Protein AF-A0A3D6CY38-F1 (afdb_monomer)

Solvent-accessible surface area (backbone atoms only — not comparable to full-atom values): 20757 Å² total; per-residue (Å²): 132,88,84,86,88,85,84,91,79,86,90,83,86,78,90,75,84,75,80,75,76,77,70,76,76,79,80,83,87,84,75,78,89,76,69,77,66,78,73,69,69,51,75,72,43,97,68,73,56,70,85,38,57,93,72,29,66,53,58,84,67,87,73,45,44,66,55,31,48,56,60,47,60,73,66,47,50,66,62,51,49,75,54,39,73,55,44,83,56,24,73,56,71,44,32,44,37,51,43,50,19,71,73,68,68,44,61,71,36,48,53,25,49,54,50,20,54,54,41,33,40,53,33,52,51,51,40,28,73,75,53,66,32,42,71,74,37,49,62,58,45,55,44,52,59,51,55,52,48,57,36,38,78,70,70,75,43,59,98,75,40,62,72,60,52,49,40,55,51,51,49,61,75,33,57,40,66,90,77,58,82,87,74,86,61,70,38,38,36,39,54,19,29,18,47,21,46,39,32,23,50,49,20,67,73,40,63,86,46,93,56,15,71,57,30,35,50,50,9,51,50,19,51,46,50,20,66,75,70,44,60,55,85,51,83,34,56,38,62,37,49,38,35,45,48,45,53,73,77,42,28,41,74,74,69,74,43,62,56,68,66,68,35,74,59,40,47,51,49,54,50,49,65,57,66,53,39,44,100,67,18,47,35,71,63,41,64,65,55,83,48,79,43,58,51,36,44,58,47,31,21,50,24,19,36,48,17,54,68,61,66,42,19,46,39,33,32,50,24,34,30,27,52,21,31,29,43,46,57,37,77,81,45,95,49,60,49,59,47,30,36,28,46,21,37,77,32,40,45,82,87,51,61,63,33,79,74,57,85,75,32,92,87,55,53,83,129

Sequence (367 aa):
MRIAHSITACILGLLEVAITLTVAQEPERIGAPTQFFVDSERYRFANADMSNPAFYPVPNETITRDTYMQYLESMDLKALASDPDRGESSLVAFMPVLVKYVESGEKRWADACVEMLKQYHTALKKRVEEDTWIWDFEWPAVLFPLYRQYLMEGNIIEANTPWFKDLVLYYCRNLHVWAEEPIEWRGGCHRSMPEGTVKWLASTWYPDIPEAKHWARYGQLVFSDFWKVKDVPQNDTGYMMGPLLMPLFHGDRLLGDDRVYTDPEMQQVFTRIMMEVSSDGAMNPYGPNGGYNSTAHFRVSVLERIAAKTGDGRYRYVAHKLVNYLLYQARNDDYLSSLHASLAYLFADDSIAPVEPEPHSIYTLRH

Structure (mmCIF, N/CA/C/O backbone):
data_AF-A0A3D6CY38-F1
#
_entry.id   AF-A0A3D6CY38-F1
#
loop_
_atom_site.group_PDB
_atom_site.id
_atom_site.type_symbol
_atom_site.label_atom_id
_atom_site.label_alt_id
_atom_site.label_comp_id
_atom_site.label_asym_id
_atom_site.label_entity_id
_atom_site.label_seq_id
_atom_site.pdbx_PDB_ins_code
_atom_site.Cartn_x
_atom_site.Cartn_y
_atom_site.Cartn_z
_atom_site.occupancy
_atom_site.B_iso_or_equiv
_atom_site.auth_seq_id
_atom_site.auth_comp_id
_atom_site.auth_asym_id
_atom_site.auth_atom_id
_atom_site.pdbx_PDB_model_num
ATOM 1 N N . MET A 1 1 ? 81.138 27.425 9.582 1.00 30.03 1 MET A N 1
ATOM 2 C CA . MET A 1 1 ? 82.117 27.207 8.492 1.00 30.03 1 MET A CA 1
ATOM 3 C C . MET A 1 1 ? 81.954 25.749 8.064 1.00 30.03 1 MET A C 1
ATOM 5 O O . MET A 1 1 ? 82.193 24.895 8.897 1.00 30.03 1 MET A O 1
ATOM 9 N N . ARG A 1 2 ? 81.161 25.487 7.007 1.00 26.47 2 ARG A N 1
ATOM 10 C CA . ARG A 1 2 ? 81.623 25.018 5.674 1.00 26.47 2 ARG A CA 1
ATOM 11 C C . ARG A 1 2 ? 82.247 23.602 5.769 1.00 26.47 2 ARG A C 1
ATOM 13 O O . ARG A 1 2 ? 83.194 23.445 6.513 1.00 26.47 2 ARG A O 1
ATOM 20 N N . ILE A 1 3 ? 81.802 22.543 5.086 1.00 29.14 3 ILE A N 1
ATOM 21 C CA . ILE A 1 3 ? 81.263 22.407 3.721 1.00 29.14 3 ILE A CA 1
ATOM 22 C C . ILE A 1 3 ? 80.556 21.043 3.569 1.00 29.14 3 ILE A C 1
ATOM 24 O O . ILE A 1 3 ? 80.961 20.049 4.168 1.00 29.14 3 ILE A O 1
ATOM 28 N N . ALA A 1 4 ? 79.520 21.035 2.729 1.00 27.20 4 ALA A N 1
ATOM 29 C CA . ALA A 1 4 ? 78.779 19.881 2.235 1.00 27.20 4 ALA A CA 1
ATOM 30 C C . ALA A 1 4 ? 79.594 19.027 1.241 1.00 27.20 4 ALA A C 1
ATOM 32 O O . ALA A 1 4 ? 80.344 19.563 0.428 1.00 27.20 4 ALA A O 1
ATOM 33 N N . HIS A 1 5 ? 79.387 17.709 1.265 1.00 29.88 5 HIS A N 1
ATOM 34 C CA . HIS A 1 5 ? 79.859 16.787 0.231 1.00 29.88 5 HIS A CA 1
ATOM 35 C C . HIS A 1 5 ? 78.784 16.631 -0.854 1.00 29.88 5 HIS A C 1
ATOM 37 O O . HIS A 1 5 ? 77.640 16.298 -0.555 1.00 29.88 5 HIS A O 1
ATOM 43 N N . SER A 1 6 ? 79.169 16.860 -2.110 1.00 26.80 6 SER A N 1
ATOM 44 C CA . SER A 1 6 ? 78.434 16.453 -3.312 1.00 26.80 6 SER A CA 1
ATOM 45 C C . SER A 1 6 ? 79.227 15.342 -3.988 1.00 26.80 6 SER A C 1
ATOM 47 O O . SER A 1 6 ? 80.396 15.541 -4.314 1.00 26.80 6 SER A O 1
ATOM 49 N N . ILE A 1 7 ? 78.594 14.190 -4.202 1.00 32.56 7 ILE A N 1
ATOM 50 C CA . ILE A 1 7 ? 79.060 13.161 -5.133 1.00 32.56 7 ILE A CA 1
ATOM 51 C C . ILE A 1 7 ? 77.922 12.918 -6.119 1.00 32.56 7 ILE A C 1
ATOM 53 O O . ILE A 1 7 ? 76.866 12.398 -5.768 1.00 32.56 7 ILE A O 1
ATOM 57 N N . THR A 1 8 ? 78.168 13.343 -7.352 1.00 27.81 8 THR A N 1
ATOM 58 C CA . THR A 1 8 ? 77.378 13.060 -8.546 1.00 27.81 8 THR A CA 1
ATOM 59 C C . THR A 1 8 ? 77.817 11.703 -9.091 1.00 27.81 8 THR A C 1
ATOM 61 O O . THR A 1 8 ? 79.000 11.520 -9.372 1.00 27.81 8 THR A O 1
ATOM 64 N N . ALA A 1 9 ? 76.885 10.768 -9.279 1.00 30.30 9 ALA A N 1
ATOM 65 C CA . ALA A 1 9 ? 77.129 9.532 -10.018 1.00 30.30 9 ALA A CA 1
ATOM 66 C C . ALA A 1 9 ? 75.940 9.206 -10.937 1.00 30.30 9 ALA A C 1
ATOM 68 O O . ALA A 1 9 ? 74.843 8.908 -10.480 1.00 30.30 9 ALA A O 1
ATOM 69 N N . CYS A 1 10 ? 76.225 9.331 -12.235 1.00 25.84 10 CYS A N 1
ATOM 70 C CA . CYS A 1 10 ? 75.752 8.570 -13.393 1.00 25.84 10 CYS A CA 1
ATOM 71 C C . CYS A 1 10 ? 74.320 8.004 -13.424 1.00 25.84 10 CYS A C 1
ATOM 73 O O . CYS A 1 10 ? 74.001 6.996 -12.800 1.00 25.84 10 CYS A O 1
ATOM 75 N N . ILE A 1 11 ? 73.527 8.590 -14.326 1.00 29.69 11 ILE A N 1
ATOM 76 C CA . ILE A 1 11 ? 72.261 8.087 -14.870 1.00 29.69 11 ILE A CA 1
ATOM 77 C C . ILE A 1 11 ? 72.549 7.324 -16.173 1.00 29.69 11 ILE A C 1
ATOM 79 O O . ILE A 1 11 ? 73.102 7.913 -17.098 1.00 29.69 11 ILE A O 1
ATOM 83 N N . LEU A 1 12 ? 72.159 6.045 -16.231 1.00 28.20 12 LEU A N 1
ATOM 84 C CA . LEU A 1 12 ? 71.864 5.200 -17.410 1.00 28.20 12 LEU A CA 1
ATOM 85 C C . LEU A 1 12 ? 71.723 3.765 -16.875 1.00 28.20 12 LEU A C 1
ATOM 87 O O . LEU A 1 12 ? 72.650 3.261 -16.260 1.00 28.20 12 LEU A O 1
ATOM 91 N N . GLY A 1 13 ? 70.650 3.008 -17.031 1.00 29.45 13 GLY A N 1
ATOM 92 C CA . GLY A 1 13 ? 69.348 3.188 -17.641 1.00 29.45 13 GLY A CA 1
ATOM 93 C C . GLY A 1 13 ? 68.699 1.806 -17.583 1.00 29.45 13 GLY A C 1
ATOM 94 O O . GLY A 1 13 ? 69.336 0.830 -17.963 1.00 29.45 13 GLY A O 1
ATOM 95 N N . LEU A 1 14 ? 67.472 1.707 -17.085 1.00 28.88 14 LEU A N 1
ATOM 96 C CA . LEU A 1 14 ? 66.614 0.540 -17.264 1.00 28.88 14 LEU A CA 1
ATOM 97 C C . LEU A 1 14 ? 65.184 1.067 -17.352 1.00 28.88 14 LEU A C 1
ATOM 99 O O . LEU A 1 14 ? 64.698 1.723 -16.434 1.00 28.88 14 LEU A O 1
ATOM 103 N N . LEU A 1 15 ? 64.569 0.841 -18.513 1.00 30.34 15 LEU A N 1
ATOM 104 C CA . LEU A 1 15 ? 63.143 1.023 -18.737 1.00 30.34 15 LEU A CA 1
ATOM 105 C C . LEU A 1 15 ? 62.380 0.166 -17.721 1.00 30.34 15 LEU A C 1
ATOM 107 O O . LEU A 1 15 ? 62.352 -1.056 -17.852 1.00 30.34 15 LEU A O 1
ATOM 111 N N . GLU A 1 16 ? 61.703 0.801 -16.772 1.00 31.47 16 GLU A N 1
ATOM 112 C CA . GLU A 1 16 ? 60.478 0.236 -16.223 1.00 31.47 16 GLU A CA 1
ATOM 113 C C . GLU A 1 16 ? 59.325 0.713 -17.103 1.00 31.47 16 GLU A C 1
ATOM 115 O O . GLU A 1 16 ? 58.995 1.898 -17.169 1.00 31.47 16 GLU A O 1
ATOM 120 N N . VAL A 1 17 ? 58.726 -0.235 -17.822 1.00 33.81 17 VAL A N 1
ATOM 121 C CA . VAL A 1 17 ? 57.385 -0.075 -18.378 1.00 33.81 17 VAL A CA 1
ATOM 122 C C . VAL A 1 17 ? 56.443 -0.011 -17.179 1.00 33.81 17 VAL A C 1
ATOM 124 O O . VAL A 1 17 ? 55.990 -1.034 -16.672 1.00 33.81 17 VAL A O 1
ATOM 127 N N . ALA A 1 18 ? 56.191 1.199 -16.688 1.00 32.59 18 ALA A N 1
ATOM 128 C CA . ALA A 1 18 ? 55.105 1.441 -15.760 1.00 32.59 18 ALA A CA 1
ATOM 129 C C . ALA A 1 18 ? 53.797 1.215 -16.527 1.00 32.59 18 ALA A C 1
ATOM 131 O O . ALA A 1 18 ? 53.385 2.037 -17.345 1.00 32.59 18 ALA A O 1
ATOM 132 N N . ILE A 1 19 ? 53.160 0.071 -16.282 1.00 34.31 19 ILE A N 1
ATOM 133 C CA . ILE A 1 19 ? 51.744 -0.120 -16.576 1.00 34.31 19 ILE A CA 1
ATOM 134 C C . ILE A 1 19 ? 51.012 0.879 -15.681 1.00 34.31 19 ILE A C 1
ATOM 136 O O . ILE A 1 19 ? 50.796 0.635 -14.495 1.00 34.31 19 ILE A O 1
ATOM 140 N N . THR A 1 20 ? 50.676 2.040 -16.232 1.00 32.50 20 THR A N 1
ATOM 141 C CA . THR A 1 20 ? 49.715 2.957 -15.633 1.00 32.50 20 THR A CA 1
ATOM 142 C C . THR A 1 20 ? 48.355 2.273 -15.666 1.00 32.50 20 THR A C 1
ATOM 144 O O . THR A 1 20 ? 47.574 2.431 -16.603 1.00 32.50 20 THR A O 1
ATOM 147 N N . LEU A 1 21 ? 48.061 1.501 -14.617 1.00 34.56 21 LEU A N 1
ATOM 148 C CA . LEU A 1 21 ? 46.688 1.321 -14.169 1.00 34.56 21 LEU A CA 1
ATOM 149 C C . LEU A 1 21 ? 46.173 2.729 -13.885 1.00 34.56 21 LEU A C 1
ATOM 151 O O . LEU A 1 21 ? 46.507 3.344 -12.874 1.00 34.56 21 LEU A O 1
ATOM 155 N N . THR A 1 22 ? 45.441 3.278 -14.845 1.00 35.88 22 THR A N 1
ATOM 156 C CA . THR A 1 22 ? 44.682 4.507 -14.676 1.00 35.88 22 THR A CA 1
ATOM 157 C C . THR A 1 22 ? 43.578 4.176 -13.685 1.00 35.88 22 THR A C 1
ATOM 159 O O . THR A 1 22 ? 42.481 3.766 -14.049 1.00 35.88 22 THR A O 1
ATOM 162 N N . VAL A 1 23 ? 43.900 4.285 -12.398 1.00 42.28 23 VAL A N 1
ATOM 163 C CA . VAL A 1 23 ? 42.890 4.415 -11.358 1.00 42.28 23 VAL A CA 1
ATOM 164 C C . VAL A 1 23 ? 42.176 5.715 -11.694 1.00 42.28 23 VAL A C 1
ATOM 166 O O . VAL A 1 23 ? 42.795 6.780 -11.664 1.00 42.28 23 VAL A O 1
ATOM 169 N N . ALA A 1 24 ? 40.923 5.610 -12.137 1.00 41.62 24 ALA A N 1
ATOM 170 C CA . ALA A 1 24 ? 40.095 6.772 -12.413 1.00 41.62 24 ALA A CA 1
ATOM 171 C C . ALA A 1 24 ? 40.156 7.692 -11.190 1.00 41.62 24 ALA A C 1
ATOM 173 O O . ALA A 1 24 ? 39.888 7.266 -10.066 1.00 41.62 24 ALA A O 1
ATOM 174 N N . GLN A 1 25 ? 40.603 8.926 -11.409 1.00 39.75 25 GLN A N 1
ATOM 175 C CA . GLN A 1 25 ? 40.689 9.929 -10.361 1.00 39.75 25 GLN A CA 1
ATOM 176 C C . GLN A 1 25 ? 39.274 10.152 -9.822 1.00 39.75 25 GLN A C 1
ATOM 178 O O . GLN A 1 25 ? 38.363 10.419 -10.609 1.00 39.75 25 GLN A O 1
ATOM 183 N N . GLU A 1 26 ? 39.074 10.007 -8.509 1.00 44.06 26 GLU A N 1
ATOM 184 C CA . GLU A 1 26 ? 37.770 10.313 -7.926 1.00 44.06 26 GLU A CA 1
ATOM 185 C C . GLU A 1 26 ? 37.439 11.788 -8.202 1.00 44.06 26 GLU A C 1
ATOM 187 O O . GLU A 1 26 ? 38.255 12.662 -7.890 1.00 44.06 26 GLU A O 1
ATOM 192 N N . PRO A 1 27 ? 36.281 12.087 -8.814 1.00 42.53 27 PRO A N 1
ATOM 193 C CA . PRO A 1 27 ? 35.928 13.454 -9.156 1.00 42.53 27 PRO A CA 1
ATOM 194 C C . PRO A 1 27 ? 35.759 14.301 -7.888 1.00 42.53 27 PRO A C 1
ATOM 196 O O . PRO A 1 27 ? 35.053 13.928 -6.948 1.00 42.53 27 PRO A O 1
ATOM 199 N N . GLU A 1 28 ? 36.412 15.463 -7.879 1.00 35.66 28 GLU A N 1
ATOM 200 C CA . GLU A 1 28 ? 36.371 16.424 -6.779 1.00 35.66 28 GLU A CA 1
ATOM 201 C C . GLU A 1 28 ? 34.964 17.034 -6.641 1.00 35.66 28 GLU A C 1
ATOM 203 O O . GLU A 1 28 ? 34.356 17.490 -7.613 1.00 35.66 28 GLU A O 1
ATOM 208 N N . ARG A 1 29 ? 34.415 17.016 -5.418 1.00 45.38 29 ARG A N 1
ATOM 209 C CA . ARG A 1 29 ? 33.050 17.484 -5.131 1.00 45.38 29 ARG A CA 1
ATOM 210 C C . ARG A 1 29 ? 32.994 19.007 -5.015 1.00 45.38 29 ARG A C 1
ATOM 212 O O . ARG A 1 29 ? 33.644 19.580 -4.146 1.00 45.38 29 ARG A O 1
ATOM 219 N N . ILE A 1 30 ? 32.105 19.644 -5.779 1.00 35.81 30 ILE A N 1
ATOM 220 C CA . ILE A 1 30 ? 31.733 21.057 -5.610 1.00 35.81 30 ILE A CA 1
ATOM 221 C C . ILE A 1 30 ? 30.216 21.140 -5.340 1.00 35.81 30 ILE A C 1
ATOM 223 O O . ILE A 1 30 ? 29.421 21.015 -6.266 1.00 35.81 30 ILE A O 1
ATOM 227 N N . GLY A 1 31 ? 29.810 21.347 -4.076 1.00 38.25 31 GLY A N 1
ATOM 228 C CA . GLY A 1 31 ? 28.419 21.660 -3.675 1.00 38.25 31 GLY A CA 1
ATOM 229 C C . GLY A 1 31 ? 27.712 20.646 -2.750 1.00 38.25 31 GLY A C 1
ATOM 230 O O . GLY A 1 31 ? 28.202 19.541 -2.525 1.00 38.25 31 GLY A O 1
ATOM 231 N N . ALA A 1 32 ? 26.556 21.043 -2.189 1.00 35.03 32 ALA A N 1
ATOM 232 C CA . ALA A 1 32 ? 25.634 20.166 -1.438 1.00 35.03 32 ALA A CA 1
ATOM 233 C C . ALA A 1 32 ? 25.173 18.983 -2.326 1.00 35.03 32 ALA A C 1
ATOM 235 O O . ALA A 1 32 ? 25.205 19.133 -3.546 1.00 35.03 32 ALA A O 1
ATOM 236 N N . PRO A 1 33 ? 24.799 17.805 -1.778 1.00 46.19 33 PRO A N 1
ATOM 237 C CA . PRO A 1 33 ? 24.910 16.528 -2.485 1.00 46.19 33 PRO A CA 1
ATOM 238 C C . PRO A 1 33 ? 24.101 16.514 -3.788 1.00 46.19 33 PRO A C 1
ATOM 240 O O . PRO A 1 33 ? 22.890 16.341 -3.791 1.00 46.19 33 PRO A O 1
ATOM 243 N N . THR A 1 34 ? 24.791 16.642 -4.916 1.00 43.91 34 THR A N 1
ATOM 244 C CA . THR A 1 34 ? 24.269 16.454 -6.277 1.00 43.91 34 THR A CA 1
ATOM 245 C C . THR A 1 34 ? 24.313 14.978 -6.695 1.00 43.91 34 THR A C 1
ATOM 247 O O . THR A 1 34 ? 24.443 14.662 -7.871 1.00 43.91 34 THR A O 1
ATOM 250 N N . GLN A 1 35 ? 24.201 14.039 -5.748 1.00 51.22 35 GLN A N 1
ATOM 251 C CA . GLN A 1 35 ? 24.376 12.594 -5.984 1.00 51.22 35 GLN A CA 1
ATOM 252 C C . GLN A 1 35 ? 23.160 11.889 -6.603 1.00 51.22 35 GLN A C 1
ATOM 254 O O . GLN A 1 35 ? 23.028 10.676 -6.492 1.00 51.22 35 GLN A O 1
ATOM 259 N N . PHE A 1 36 ? 22.256 12.624 -7.243 1.00 57.12 36 PHE A N 1
ATOM 260 C CA . PHE A 1 36 ? 20.934 12.090 -7.565 1.00 57.12 36 PHE A CA 1
ATOM 261 C C . PHE A 1 36 ? 20.678 11.859 -9.045 1.00 57.12 36 PHE A C 1
ATOM 263 O O . PHE A 1 36 ? 19.706 11.183 -9.366 1.00 57.12 36 PHE A O 1
ATOM 270 N N . PHE A 1 37 ? 21.525 12.374 -9.933 1.00 63.22 37 PHE A N 1
ATOM 271 C CA . PHE A 1 37 ? 21.326 12.251 -11.369 1.00 63.22 37 PHE A CA 1
ATOM 272 C C . PHE A 1 37 ? 22.455 11.464 -11.983 1.00 63.22 37 PHE A C 1
ATOM 274 O O . PHE A 1 37 ? 23.631 11.780 -11.796 1.00 63.22 37 PHE A O 1
ATOM 281 N N . VAL A 1 38 ? 22.079 10.472 -12.773 1.00 68.00 38 VAL A N 1
ATOM 282 C CA . VAL A 1 38 ? 23.030 9.926 -13.717 1.00 68.00 38 VAL A CA 1
ATOM 283 C C . VAL A 1 38 ? 23.311 10.976 -14.789 1.00 68.00 38 VAL A C 1
ATOM 285 O O . VAL A 1 38 ? 22.390 11.679 -15.210 1.00 68.00 38 VAL A O 1
ATOM 288 N N . ASP A 1 39 ? 24.570 11.095 -15.212 1.00 67.19 39 ASP A N 1
ATOM 289 C CA . ASP A 1 39 ? 24.986 12.100 -16.190 1.00 67.19 39 ASP A CA 1
ATOM 290 C C . ASP A 1 39 ? 24.134 12.010 -17.469 1.00 67.19 39 ASP A C 1
ATOM 292 O O . ASP A 1 39 ? 24.121 10.987 -18.158 1.00 67.19 39 ASP A O 1
ATOM 296 N N . SER A 1 40 ? 23.411 13.087 -17.784 1.00 64.19 40 SER A N 1
ATOM 297 C CA . SER A 1 40 ? 22.554 13.172 -18.965 1.00 64.19 40 SER A CA 1
ATOM 298 C C . SER A 1 40 ? 23.342 13.187 -20.276 1.00 64.19 40 SER A C 1
ATOM 300 O O . SER A 1 40 ? 22.777 12.839 -21.312 1.00 64.19 40 SER A O 1
ATOM 302 N N . GLU A 1 41 ? 24.637 13.534 -20.259 1.00 62.75 41 GLU A N 1
ATOM 303 C CA . GLU A 1 41 ? 25.491 13.527 -21.456 1.00 62.75 41 GLU A CA 1
ATOM 304 C C . GLU A 1 41 ? 25.626 12.126 -22.063 1.00 62.75 41 GLU A C 1
ATOM 306 O O . GLU A 1 41 ? 25.899 11.995 -23.254 1.00 62.75 41 GLU A O 1
ATOM 311 N N . ARG A 1 42 ? 25.345 11.053 -21.316 1.00 62.59 42 ARG A N 1
ATOM 312 C CA . ARG A 1 42 ? 25.315 9.697 -21.885 1.00 62.59 42 ARG A CA 1
ATOM 313 C C . ARG A 1 42 ? 24.262 9.521 -22.982 1.00 62.59 42 ARG A C 1
ATOM 315 O O . ARG A 1 42 ? 24.461 8.729 -23.898 1.00 62.59 42 ARG A O 1
ATOM 322 N N . TYR A 1 43 ? 23.175 10.298 -22.939 1.00 62.19 43 TYR A N 1
ATOM 323 C CA . TYR A 1 43 ? 22.146 10.310 -23.982 1.00 62.19 43 TYR A CA 1
ATOM 324 C C . TYR A 1 43 ? 22.596 11.004 -25.273 1.00 62.19 43 TYR A C 1
ATOM 326 O O . TYR A 1 43 ? 21.889 10.929 -26.279 1.00 62.19 43 TYR A O 1
ATOM 334 N N . ARG A 1 44 ? 23.755 11.675 -25.260 1.00 60.59 44 ARG A N 1
ATOM 335 C CA . ARG A 1 44 ? 24.386 12.263 -26.446 1.00 60.59 44 ARG A CA 1
ATOM 336 C C . ARG A 1 44 ? 24.988 11.204 -27.365 1.00 60.59 44 ARG A C 1
ATOM 338 O O . ARG A 1 44 ? 25.138 11.448 -28.561 1.00 60.59 44 ARG A O 1
ATOM 345 N N . PHE A 1 45 ? 25.351 10.045 -26.822 1.00 61.78 45 PHE A N 1
ATOM 346 C CA . PHE A 1 45 ? 25.888 8.938 -27.600 1.00 61.78 45 PHE A CA 1
ATOM 347 C C . PHE A 1 45 ? 24.731 8.092 -28.139 1.00 61.78 45 PHE A C 1
ATOM 349 O O . PHE A 1 45 ? 23.807 7.749 -27.408 1.00 61.78 45 PHE A O 1
ATOM 356 N N . ALA A 1 46 ? 24.769 7.769 -29.436 1.00 57.16 46 ALA A N 1
ATOM 357 C CA . ALA A 1 46 ? 23.676 7.072 -30.123 1.00 57.16 46 ALA A CA 1
ATOM 358 C C . ALA A 1 46 ? 23.373 5.678 -29.543 1.00 57.16 46 ALA A C 1
ATOM 360 O O . ALA A 1 46 ? 22.249 5.208 -29.669 1.00 57.16 46 ALA A O 1
ATOM 361 N N . ASN A 1 47 ? 24.359 5.047 -28.895 1.00 62.53 47 ASN A N 1
ATOM 362 C CA . ASN A 1 47 ? 24.211 3.778 -28.195 1.00 62.53 47 ASN A CA 1
ATOM 363 C C . ASN A 1 47 ? 24.748 3.928 -26.773 1.00 62.53 47 ASN A C 1
ATOM 365 O O . ASN A 1 47 ? 25.914 4.285 -26.587 1.00 62.53 47 ASN A O 1
ATOM 369 N N . ALA A 1 48 ? 23.903 3.636 -25.788 1.00 64.06 48 ALA A N 1
ATOM 370 C CA . ALA A 1 48 ? 24.323 3.518 -24.406 1.00 64.06 48 ALA A CA 1
ATOM 371 C C . ALA A 1 48 ? 24.893 2.118 -24.156 1.00 64.06 48 ALA A C 1
ATOM 373 O O . ALA A 1 48 ? 24.191 1.126 -24.347 1.00 64.06 48 ALA A O 1
ATOM 374 N N . ASP A 1 49 ? 26.152 2.025 -23.723 1.00 71.75 49 ASP A N 1
ATOM 375 C CA . ASP A 1 49 ? 26.693 0.761 -23.222 1.00 71.75 49 ASP A CA 1
ATOM 376 C C . ASP A 1 49 ? 26.232 0.549 -21.777 1.00 71.75 49 ASP A C 1
ATOM 378 O O . ASP A 1 49 ? 26.864 0.998 -20.821 1.00 71.75 49 ASP A O 1
ATOM 382 N N . MET A 1 50 ? 25.096 -0.132 -21.639 1.00 72.62 50 MET A N 1
ATOM 383 C CA . MET A 1 50 ? 24.474 -0.463 -20.353 1.00 72.62 50 MET A CA 1
ATOM 384 C C . MET A 1 50 ? 25.319 -1.437 -19.517 1.00 72.62 50 MET A C 1
ATOM 386 O O . MET A 1 50 ? 25.058 -1.595 -18.328 1.00 72.62 50 MET A O 1
ATOM 390 N N . SER A 1 51 ? 26.311 -2.101 -20.124 1.00 74.62 51 SER A N 1
ATOM 391 C CA . SER A 1 51 ? 27.198 -3.049 -19.439 1.00 74.62 51 SER A CA 1
ATOM 392 C C . SER A 1 51 ? 28.421 -2.381 -18.812 1.00 74.62 51 SER A C 1
ATOM 394 O O . SER A 1 51 ? 29.083 -2.975 -17.961 1.00 74.62 51 SER A O 1
ATOM 396 N N . ASN A 1 52 ? 28.723 -1.144 -19.211 1.00 79.00 52 ASN A N 1
ATOM 397 C CA . ASN A 1 52 ? 29.853 -0.393 -18.694 1.00 79.00 52 ASN A CA 1
ATOM 398 C C . ASN A 1 52 ? 29.415 0.441 -17.478 1.00 79.00 52 ASN A C 1
ATOM 400 O O . ASN A 1 52 ? 28.785 1.479 -17.670 1.00 79.00 52 ASN A O 1
ATOM 404 N N . PRO A 1 53 ? 29.801 0.086 -16.239 1.00 75.56 53 PRO A N 1
ATOM 405 C CA . PRO A 1 53 ? 29.373 0.811 -15.041 1.00 75.56 53 PRO A CA 1
ATOM 406 C C . PRO A 1 53 ? 29.905 2.251 -14.971 1.00 75.56 53 PRO A C 1
ATOM 408 O O . PRO A 1 53 ? 29.325 3.085 -14.280 1.00 75.56 53 PRO A O 1
ATOM 411 N N . ALA A 1 54 ? 30.976 2.581 -15.705 1.00 74.75 54 ALA A N 1
ATOM 412 C CA . ALA A 1 54 ? 31.453 3.961 -15.824 1.00 74.75 54 ALA A CA 1
ATOM 413 C C . ALA A 1 54 ? 30.553 4.820 -16.733 1.00 74.75 54 ALA A C 1
ATOM 415 O O . ALA A 1 54 ? 30.579 6.044 -16.643 1.00 74.75 54 ALA A O 1
ATOM 416 N N . PHE A 1 55 ? 29.763 4.185 -17.602 1.00 72.56 55 PHE A N 1
ATOM 417 C CA . PHE A 1 55 ? 28.830 4.829 -18.528 1.00 72.56 55 PHE A CA 1
ATOM 418 C C . PHE A 1 55 ? 27.369 4.727 -18.043 1.00 72.56 55 PHE A C 1
ATOM 420 O O . PHE A 1 55 ? 26.589 5.680 -18.133 1.00 72.56 55 PHE A O 1
ATOM 427 N N . TYR A 1 56 ? 26.998 3.574 -17.488 1.00 78.56 56 TYR A N 1
ATOM 428 C CA . TYR A 1 56 ? 25.698 3.268 -16.907 1.00 78.56 56 TYR A CA 1
ATOM 429 C C . TYR A 1 56 ? 25.859 2.758 -15.464 1.00 78.56 56 TYR A C 1
ATOM 431 O O . TYR A 1 56 ? 25.929 1.555 -15.236 1.00 78.56 56 TYR A O 1
ATOM 439 N N . PRO A 1 57 ? 25.928 3.660 -14.469 1.00 80.44 57 PRO A N 1
ATOM 440 C CA . PRO A 1 57 ? 26.195 3.285 -13.079 1.00 80.44 57 PRO A CA 1
ATOM 441 C C . PRO A 1 57 ? 24.972 2.740 -12.325 1.00 80.44 57 PRO A C 1
ATOM 443 O O . PRO A 1 57 ? 25.105 2.331 -11.174 1.00 80.44 57 PRO A O 1
ATOM 446 N N . VAL A 1 58 ? 23.781 2.768 -12.933 1.00 86.00 58 VAL A N 1
ATOM 447 C CA . VAL A 1 58 ? 22.577 2.188 -12.326 1.00 86.00 58 VAL A CA 1
ATOM 448 C C . VAL A 1 58 ? 22.675 0.669 -12.467 1.00 86.00 58 VAL A C 1
ATOM 450 O O . VAL A 1 58 ? 22.868 0.193 -13.588 1.00 86.00 58 VAL A O 1
ATOM 453 N N . PRO A 1 59 ? 22.558 -0.099 -11.372 1.00 87.62 59 PRO A N 1
ATOM 454 C CA . PRO A 1 59 ? 22.639 -1.546 -11.443 1.00 87.62 59 PRO A CA 1
ATOM 455 C C . PRO A 1 59 ? 21.488 -2.124 -12.275 1.00 87.62 59 PRO A C 1
ATOM 457 O O . PRO A 1 59 ? 20.484 -1.465 -12.554 1.00 87.62 59 PRO A O 1
ATOM 460 N N . ASN A 1 60 ? 21.645 -3.375 -12.689 1.00 87.12 60 ASN A N 1
ATOM 461 C CA . ASN A 1 60 ? 20.619 -4.111 -13.419 1.00 87.12 60 ASN A CA 1
ATOM 462 C C . ASN A 1 60 ? 20.295 -5.415 -12.687 1.00 87.12 60 ASN A C 1
ATOM 464 O O . ASN A 1 60 ? 20.330 -6.497 -13.274 1.00 87.12 60 ASN A O 1
ATOM 468 N N . GLU A 1 61 ? 20.042 -5.304 -11.382 1.00 90.44 61 GLU A N 1
ATOM 469 C CA . GLU A 1 61 ? 19.702 -6.448 -10.549 1.00 90.44 61 GLU A CA 1
ATOM 470 C C . GLU A 1 61 ? 18.324 -6.989 -10.922 1.00 90.44 61 GLU A C 1
ATOM 472 O O . GLU A 1 61 ? 17.386 -6.244 -11.238 1.00 90.44 61 GLU A O 1
ATOM 477 N N . THR A 1 62 ? 18.198 -8.312 -10.846 1.00 93.38 62 THR A N 1
ATOM 478 C CA . THR A 1 62 ? 16.895 -8.969 -10.921 1.00 93.38 62 THR A CA 1
ATOM 479 C C . THR A 1 62 ? 16.191 -8.797 -9.585 1.00 93.38 62 THR A C 1
ATOM 481 O O . THR A 1 62 ? 16.675 -9.272 -8.560 1.00 93.38 62 THR A O 1
ATOM 484 N N . ILE A 1 63 ? 15.045 -8.123 -9.604 1.00 96.31 63 ILE A N 1
ATOM 485 C CA . ILE A 1 63 ? 14.255 -7.869 -8.403 1.00 96.31 63 ILE A CA 1
ATOM 486 C C . ILE A 1 63 ? 13.200 -8.966 -8.254 1.00 96.31 63 ILE A C 1
ATOM 488 O O . ILE A 1 63 ? 12.518 -9.348 -9.205 1.00 96.31 63 ILE A O 1
ATOM 492 N N . THR A 1 64 ? 13.101 -9.510 -7.050 1.00 96.94 64 THR A N 1
ATOM 493 C CA . THR A 1 64 ? 12.174 -10.587 -6.688 1.00 96.94 64 THR A CA 1
ATOM 494 C C . THR A 1 64 ? 11.563 -10.297 -5.329 1.00 96.94 64 THR A C 1
ATOM 496 O O . THR A 1 64 ? 11.996 -9.377 -4.623 1.00 96.94 64 THR A O 1
ATOM 499 N N . ARG A 1 65 ? 10.597 -11.117 -4.915 1.00 96.75 65 ARG A N 1
ATOM 500 C CA . ARG A 1 65 ? 10.091 -11.067 -3.545 1.00 96.75 65 ARG A CA 1
ATOM 501 C C . ARG A 1 65 ? 11.219 -11.224 -2.510 1.00 96.75 65 ARG A C 1
ATOM 503 O O . ARG A 1 65 ? 11.243 -10.487 -1.522 1.00 96.75 65 ARG A O 1
ATOM 510 N N . ASP A 1 66 ? 12.194 -12.092 -2.779 1.00 97.19 66 ASP A N 1
ATOM 511 C CA . ASP A 1 66 ? 13.364 -12.295 -1.913 1.00 97.19 66 ASP A CA 1
ATOM 512 C C . ASP A 1 66 ? 14.230 -11.035 -1.793 1.00 97.19 66 ASP A C 1
ATOM 514 O O . ASP A 1 66 ? 14.734 -10.741 -0.710 1.00 97.19 66 ASP A O 1
ATOM 518 N N . THR A 1 67 ? 14.354 -10.238 -2.860 1.00 96.31 67 THR A N 1
ATOM 519 C CA . THR A 1 67 ? 15.076 -8.955 -2.823 1.00 96.31 67 THR A CA 1
ATOM 520 C C . THR A 1 67 ? 14.473 -8.005 -1.786 1.00 96.31 67 THR A C 1
ATOM 522 O O . THR A 1 67 ? 15.201 -7.384 -1.010 1.00 96.31 67 THR A O 1
ATOM 525 N N . TYR A 1 68 ? 13.139 -7.915 -1.726 1.00 97.31 68 TYR A N 1
ATOM 526 C CA . TYR A 1 68 ? 12.458 -7.096 -0.723 1.00 97.31 68 TYR A CA 1
ATOM 527 C C . TYR A 1 68 ? 12.621 -7.667 0.687 1.00 97.31 68 TYR A C 1
ATOM 529 O O . TYR A 1 68 ? 12.878 -6.902 1.612 1.00 97.31 68 TYR A O 1
ATOM 537 N N . MET A 1 69 ? 12.525 -8.990 0.868 1.00 97.31 69 MET A N 1
ATOM 538 C CA . MET A 1 69 ? 12.724 -9.609 2.185 1.00 97.31 69 MET A CA 1
ATOM 539 C C . MET A 1 69 ? 14.140 -9.372 2.716 1.00 97.31 69 MET A C 1
ATOM 541 O O . MET A 1 69 ? 14.287 -8.966 3.863 1.00 97.31 69 MET A O 1
ATOM 545 N N . GLN A 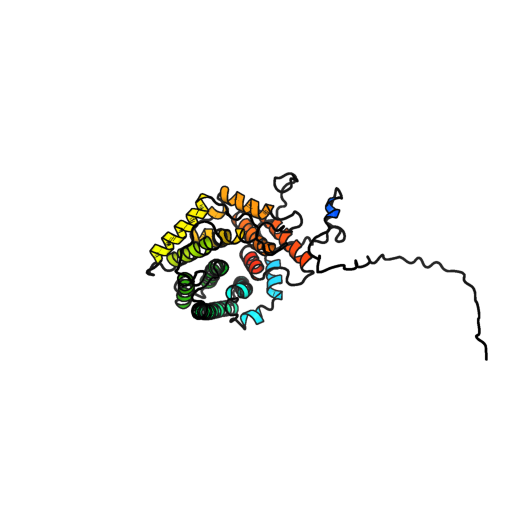1 70 ? 15.171 -9.544 1.885 1.00 94.88 70 GLN A N 1
ATOM 546 C CA . GLN A 1 70 ? 16.563 -9.283 2.273 1.00 94.88 70 GLN A CA 1
ATOM 547 C C . GLN A 1 70 ? 16.757 -7.842 2.751 1.00 94.88 70 GLN A C 1
ATOM 549 O O . GLN A 1 70 ? 17.440 -7.603 3.746 1.00 94.88 70 GLN A O 1
ATOM 554 N N . TYR A 1 71 ? 16.118 -6.887 2.071 1.00 94.56 71 TYR A N 1
ATOM 555 C CA . TYR A 1 71 ? 16.128 -5.493 2.493 1.00 94.56 71 TYR A CA 1
ATOM 556 C C . TYR A 1 71 ? 15.409 -5.268 3.831 1.00 94.56 71 TYR A C 1
ATOM 558 O O . TYR A 1 71 ? 15.875 -4.513 4.674 1.00 94.56 71 TYR A O 1
ATOM 566 N N . LEU A 1 72 ? 14.275 -5.926 4.067 1.00 95.75 72 LEU A N 1
ATOM 567 C CA . LEU A 1 72 ? 13.576 -5.814 5.349 1.00 95.75 72 LEU A CA 1
ATOM 568 C C . LEU A 1 72 ? 14.376 -6.458 6.489 1.00 95.75 72 LEU A C 1
ATOM 570 O O . LEU A 1 72 ? 14.450 -5.910 7.586 1.00 95.75 72 LEU A O 1
ATOM 574 N N . GLU A 1 73 ? 15.007 -7.605 6.242 1.00 94.19 73 GLU A N 1
ATOM 575 C CA . GLU A 1 73 ? 15.805 -8.321 7.238 1.00 94.19 73 GLU A CA 1
ATOM 576 C C . GLU A 1 73 ? 17.076 -7.568 7.652 1.00 94.19 73 GLU A C 1
ATOM 578 O O . GLU A 1 73 ? 17.578 -7.804 8.755 1.00 94.19 73 GLU A O 1
ATOM 583 N N . SER A 1 74 ? 17.551 -6.602 6.854 1.00 92.56 74 SER A N 1
ATOM 584 C CA . SER A 1 74 ? 18.652 -5.723 7.263 1.00 92.56 74 SER A CA 1
ATOM 585 C C . SER A 1 74 ? 18.266 -4.719 8.362 1.00 92.56 74 SER A C 1
ATOM 587 O O . SER A 1 74 ? 19.157 -4.127 8.964 1.00 92.56 74 SER A O 1
ATOM 589 N N . MET A 1 75 ? 16.973 -4.551 8.680 1.00 90.88 75 MET A N 1
ATOM 590 C CA . MET A 1 75 ? 16.454 -3.557 9.642 1.00 90.88 75 MET A CA 1
ATOM 591 C C . MET A 1 75 ? 16.338 -4.054 11.098 1.00 90.88 75 MET A C 1
ATOM 593 O O . MET A 1 75 ? 15.602 -3.466 11.888 1.00 90.88 75 MET A O 1
ATOM 597 N N . ASP A 1 76 ? 17.007 -5.154 11.460 1.00 93.44 76 ASP A N 1
ATOM 598 C CA . ASP A 1 76 ? 16.867 -5.847 12.757 1.00 93.44 76 ASP A CA 1
ATOM 599 C C . ASP A 1 76 ? 15.400 -6.014 13.203 1.00 93.44 76 ASP A C 1
ATOM 601 O O . ASP A 1 76 ? 14.914 -5.456 14.194 1.00 93.44 76 ASP A O 1
ATOM 605 N N . LEU A 1 77 ? 14.673 -6.845 12.456 1.00 96.19 77 LEU A N 1
ATOM 606 C CA . LEU A 1 77 ? 13.252 -7.099 12.703 1.00 96.19 77 LEU A CA 1
ATOM 607 C C . LEU A 1 77 ? 12.974 -7.656 14.104 1.00 96.19 77 LEU A C 1
ATOM 609 O O . LEU A 1 77 ? 11.887 -7.446 14.638 1.00 96.19 77 LEU A O 1
ATOM 613 N N . LYS A 1 78 ? 13.943 -8.347 14.723 1.00 96.75 78 LYS A N 1
ATOM 614 C CA . LYS A 1 78 ? 13.800 -8.871 16.089 1.00 96.75 78 LYS A CA 1
ATOM 615 C C . LYS A 1 78 ? 13.765 -7.735 17.102 1.00 96.75 78 LYS A C 1
ATOM 617 O O . LYS A 1 78 ? 12.895 -7.753 17.970 1.00 96.75 78 LYS A O 1
ATOM 622 N N . ALA A 1 79 ? 14.670 -6.764 16.978 1.00 95.25 79 ALA A N 1
ATOM 623 C CA . ALA A 1 79 ? 14.647 -5.571 17.814 1.00 95.25 79 ALA A CA 1
ATOM 624 C C . ALA A 1 79 ? 13.334 -4.802 17.624 1.00 95.25 79 ALA A C 1
ATOM 626 O O . ALA A 1 79 ? 12.673 -4.472 18.609 1.00 95.25 79 ALA A O 1
ATOM 627 N N . LEU A 1 80 ? 12.899 -4.616 16.372 1.00 94.69 80 LEU A N 1
ATOM 628 C CA . LEU A 1 80 ? 11.629 -3.960 16.061 1.00 94.69 80 LEU A CA 1
ATOM 629 C C . LEU A 1 80 ? 10.428 -4.673 16.707 1.00 94.69 80 LEU A C 1
ATOM 631 O O . LEU A 1 80 ? 9.618 -4.024 17.356 1.00 94.69 80 LEU A O 1
ATOM 635 N N . ALA A 1 81 ? 10.334 -5.999 16.593 1.00 97.06 81 ALA A N 1
ATOM 636 C CA . 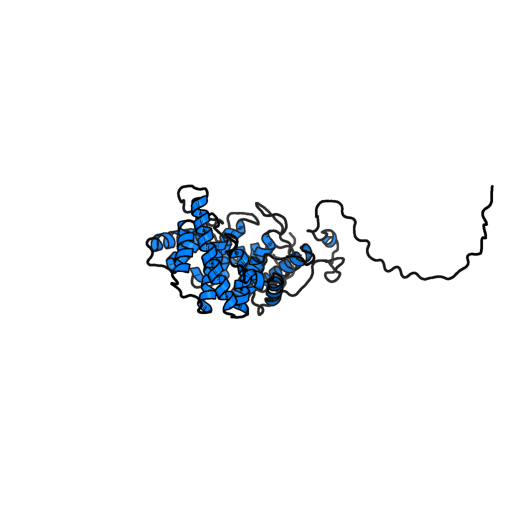ALA A 1 81 ? 9.241 -6.768 17.189 1.00 97.06 81 ALA A CA 1
ATOM 637 C C . ALA A 1 81 ? 9.276 -6.807 18.726 1.00 97.06 81 ALA A C 1
ATOM 639 O O . ALA A 1 81 ? 8.234 -6.990 19.352 1.00 97.06 81 ALA A O 1
ATOM 640 N N . SER A 1 82 ? 10.456 -6.656 19.336 1.00 96.12 82 SER A N 1
ATOM 641 C CA . SER A 1 82 ? 10.604 -6.633 20.797 1.00 96.12 82 SER A CA 1
ATOM 642 C C . SER A 1 82 ? 10.158 -5.319 21.445 1.00 96.12 82 SER A C 1
ATOM 644 O O . SER A 1 82 ? 9.906 -5.305 22.648 1.00 96.12 82 SER A O 1
ATOM 646 N N . ASP A 1 83 ? 10.026 -4.251 20.651 1.00 93.62 83 ASP A N 1
ATOM 647 C CA . ASP A 1 83 ? 9.598 -2.921 21.087 1.00 93.62 83 ASP A CA 1
ATOM 648 C C . ASP A 1 83 ? 8.431 -2.409 20.213 1.00 93.62 83 ASP A C 1
ATOM 650 O O . ASP A 1 83 ? 8.636 -1.645 19.259 1.00 93.62 83 ASP A O 1
ATOM 654 N N . PRO A 1 84 ? 7.200 -2.899 20.473 1.00 91.50 84 PRO A N 1
ATOM 655 C CA . PRO A 1 84 ? 6.039 -2.643 19.625 1.00 91.50 84 PRO A CA 1
ATOM 656 C C . PRO A 1 84 ? 5.425 -1.248 19.762 1.00 91.50 84 PRO A C 1
ATOM 658 O O . PRO A 1 84 ? 4.598 -0.879 18.927 1.00 91.50 84 PRO A O 1
ATOM 661 N N . ASP A 1 85 ? 5.800 -0.472 20.780 1.00 92.75 85 ASP A N 1
ATOM 662 C CA . ASP A 1 85 ? 5.288 0.884 20.974 1.00 92.75 85 ASP A CA 1
ATOM 663 C C . ASP A 1 85 ? 6.204 1.921 20.316 1.00 92.75 85 ASP A C 1
ATOM 665 O O . ASP A 1 85 ? 7.294 2.230 20.791 1.00 92.75 85 ASP A O 1
ATOM 669 N N . ARG A 1 86 ? 5.737 2.501 19.210 1.00 88.56 86 ARG A N 1
ATOM 670 C CA . ARG A 1 86 ? 6.392 3.625 18.523 1.00 88.56 86 ARG A CA 1
ATOM 671 C C . ARG A 1 86 ? 5.453 4.818 18.362 1.00 88.56 86 ARG A C 1
ATOM 673 O O . ARG A 1 86 ? 5.622 5.624 17.443 1.00 88.56 86 ARG A O 1
ATOM 680 N N . GLY A 1 87 ? 4.432 4.921 19.217 1.00 90.56 87 GLY A N 1
ATOM 681 C CA . GLY A 1 87 ? 3.400 5.948 19.113 1.00 90.56 87 GLY A CA 1
ATOM 682 C C . GLY A 1 87 ? 2.662 5.903 17.770 1.00 90.56 87 GLY A C 1
ATOM 683 O O . GLY A 1 87 ? 2.278 4.840 17.285 1.00 90.56 87 GLY A O 1
ATOM 684 N N . GLU A 1 88 ? 2.471 7.057 17.138 1.00 85.50 88 GLU A N 1
ATOM 685 C CA . GLU A 1 88 ? 1.695 7.183 15.893 1.00 85.50 88 GLU A CA 1
ATOM 686 C C . GLU A 1 88 ? 2.402 6.645 14.647 1.00 85.50 88 GLU A C 1
ATOM 688 O O . GLU A 1 88 ? 1.756 6.258 13.678 1.00 85.50 88 GLU A O 1
ATOM 693 N N . SER A 1 89 ? 3.728 6.544 14.672 1.00 86.94 89 SER A N 1
ATOM 694 C CA . SER A 1 89 ? 4.479 5.982 13.546 1.00 86.94 89 SER A CA 1
ATOM 695 C C . SER A 1 89 ? 4.461 4.451 13.535 1.00 86.94 89 SER A C 1
ATOM 697 O O . SER A 1 89 ? 4.954 3.841 12.583 1.00 86.94 89 SER A O 1
ATOM 699 N N . SER A 1 90 ? 3.902 3.817 14.576 1.00 89.94 90 SER A N 1
ATOM 700 C CA . SER A 1 90 ? 3.948 2.364 14.77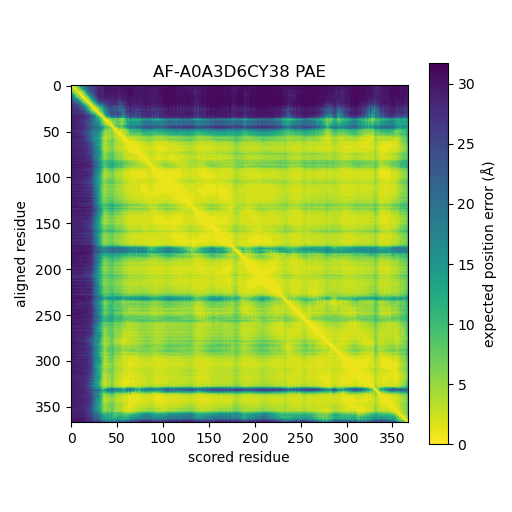6 1.00 89.94 90 SER A CA 1
ATOM 701 C C . SER A 1 90 ? 3.387 1.591 13.593 1.00 89.94 90 SER A C 1
ATOM 703 O O . SER A 1 90 ? 4.023 0.652 13.128 1.00 89.94 90 SER A O 1
ATOM 705 N N . LEU A 1 91 ? 2.235 2.011 13.064 1.00 93.69 91 LEU A N 1
ATOM 706 C CA . LEU A 1 91 ? 1.511 1.245 12.052 1.00 93.69 91 LEU A CA 1
ATOM 707 C C . LEU A 1 91 ? 2.336 1.033 10.773 1.00 93.69 91 LEU A C 1
ATOM 709 O O . LEU A 1 91 ? 2.418 -0.085 10.261 1.00 93.69 91 LEU A O 1
ATOM 713 N N . VAL A 1 92 ? 2.977 2.106 10.303 1.00 94.56 92 VAL A N 1
ATOM 714 C CA . VAL A 1 92 ? 3.876 2.113 9.143 1.00 94.56 92 VAL A CA 1
ATOM 715 C C . VAL A 1 92 ? 5.185 1.397 9.474 1.00 94.56 92 VAL A C 1
ATOM 717 O O . VAL A 1 92 ? 5.630 0.542 8.708 1.00 94.56 92 VAL A O 1
ATOM 720 N N . ALA A 1 93 ? 5.781 1.705 10.630 1.00 94.56 93 ALA A N 1
ATOM 721 C CA . ALA A 1 93 ? 7.066 1.150 11.042 1.00 94.56 93 ALA A CA 1
ATOM 722 C C . ALA A 1 93 ? 7.035 -0.373 11.237 1.00 94.56 93 ALA A C 1
ATOM 724 O O . ALA A 1 93 ? 8.056 -1.014 11.024 1.00 94.56 93 ALA A O 1
ATOM 725 N N . PHE A 1 94 ? 5.891 -0.957 11.614 1.00 97.44 94 PHE A N 1
ATOM 726 C CA . PHE A 1 94 ? 5.749 -2.395 11.879 1.00 97.44 94 PHE A CA 1
ATOM 727 C C . PHE A 1 94 ? 5.419 -3.258 10.658 1.00 97.44 94 PHE A C 1
ATOM 729 O O . PHE A 1 94 ? 5.376 -4.484 10.778 1.00 97.44 94 PHE A O 1
ATOM 736 N N . MET A 1 95 ? 5.224 -2.665 9.479 1.00 98.06 95 MET A N 1
ATOM 737 C CA . MET A 1 95 ? 4.956 -3.431 8.257 1.00 98.06 95 MET A CA 1
ATOM 738 C C . MET A 1 95 ? 6.002 -4.523 7.950 1.00 98.06 95 MET A C 1
ATOM 740 O O . MET A 1 95 ? 5.592 -5.620 7.562 1.00 98.06 95 MET A O 1
ATOM 744 N N . PRO A 1 96 ? 7.310 -4.320 8.209 1.00 98.12 96 PRO A N 1
ATOM 745 C CA . PRO A 1 96 ? 8.306 -5.381 8.068 1.00 98.12 96 PRO A CA 1
ATOM 746 C C . PRO A 1 96 ? 8.067 -6.580 9.000 1.00 98.12 96 PRO A C 1
ATOM 748 O O . PRO A 1 96 ? 8.303 -7.723 8.616 1.00 98.12 96 PRO A O 1
ATOM 751 N N . VAL A 1 97 ? 7.552 -6.345 10.215 1.00 98.44 97 VAL A N 1
ATOM 752 C CA . VAL A 1 97 ? 7.206 -7.412 11.174 1.00 98.44 97 VAL A CA 1
ATOM 753 C C . VAL A 1 97 ? 5.993 -8.201 10.688 1.00 98.44 97 VAL A C 1
ATOM 755 O O . VAL A 1 97 ? 5.997 -9.430 10.763 1.00 98.44 97 VAL A O 1
ATOM 758 N N . LEU A 1 98 ? 4.987 -7.518 10.127 1.00 98.62 98 LEU A N 1
ATOM 759 C CA . LEU A 1 98 ? 3.850 -8.182 9.484 1.00 98.62 98 LEU A CA 1
ATOM 760 C C . LEU A 1 98 ? 4.317 -9.063 8.324 1.00 98.62 98 LEU A C 1
ATOM 762 O O . LEU A 1 98 ? 3.903 -10.211 8.213 1.00 98.62 98 LEU A O 1
ATOM 766 N N . VAL A 1 99 ? 5.213 -8.549 7.484 1.00 98.44 99 VAL A N 1
ATOM 767 C CA . VAL A 1 99 ? 5.800 -9.317 6.384 1.00 98.44 99 VAL A CA 1
ATOM 768 C C . VAL A 1 99 ? 6.561 -10.534 6.894 1.00 98.44 99 VAL A C 1
ATOM 770 O O . VAL A 1 99 ? 6.370 -11.628 6.365 1.00 98.44 99 VAL A O 1
ATOM 773 N N . LYS A 1 100 ? 7.351 -10.389 7.963 1.00 98.50 100 LYS A N 1
ATOM 774 C CA . LYS A 1 100 ? 8.053 -11.528 8.555 1.00 98.50 100 LYS A CA 1
ATOM 775 C C . LYS A 1 100 ? 7.093 -12.569 9.129 1.00 98.50 100 LYS A C 1
ATOM 777 O O . LYS A 1 100 ? 7.369 -13.765 9.044 1.00 98.50 100 LYS A O 1
ATOM 782 N N . TYR A 1 101 ? 5.952 -12.146 9.673 1.00 98.69 101 TYR A N 1
ATOM 783 C CA . TYR A 1 101 ? 4.886 -13.065 10.063 1.00 98.69 101 TYR A CA 1
ATOM 784 C C . TYR A 1 101 ? 4.320 -13.829 8.859 1.00 98.69 101 TYR A C 1
ATOM 786 O O . TYR A 1 101 ? 4.222 -15.051 8.915 1.00 98.69 101 TYR A O 1
ATOM 794 N N . VAL A 1 102 ? 3.991 -13.126 7.774 1.00 98.19 102 VAL A N 1
ATOM 795 C CA . VAL A 1 102 ? 3.442 -13.730 6.549 1.00 98.19 102 VAL A CA 1
ATOM 796 C C . VAL A 1 102 ? 4.428 -14.710 5.909 1.00 98.19 102 VAL A C 1
ATOM 798 O O . VAL A 1 102 ? 4.016 -15.762 5.433 1.00 98.19 102 VAL A O 1
ATOM 801 N N . GLU A 1 103 ? 5.721 -14.389 5.913 1.00 97.81 103 GLU A N 1
ATOM 802 C CA . GLU A 1 103 ? 6.777 -15.260 5.388 1.00 97.81 103 GLU A CA 1
ATOM 803 C C . GLU A 1 103 ? 6.983 -16.515 6.241 1.00 97.81 103 GLU A C 1
ATOM 805 O O . GLU A 1 103 ? 6.963 -17.629 5.724 1.00 97.81 103 GLU A O 1
ATOM 810 N N . SER A 1 104 ? 7.171 -16.341 7.549 1.00 97.56 104 SER A N 1
ATOM 811 C CA . SER A 1 104 ? 7.612 -17.428 8.431 1.00 97.56 104 SER A CA 1
ATOM 812 C C . SER A 1 104 ? 6.468 -18.242 9.043 1.00 97.56 104 SER A C 1
ATOM 814 O O . SER A 1 104 ? 6.683 -19.354 9.526 1.00 97.56 104 SER A O 1
ATOM 816 N N . GLY A 1 105 ? 5.262 -17.672 9.116 1.00 97.69 105 GLY A N 1
ATOM 817 C CA . GLY A 1 105 ? 4.131 -18.215 9.871 1.00 97.69 105 GLY A CA 1
ATOM 818 C C . GLY A 1 105 ? 4.341 -18.244 11.393 1.00 97.69 105 GLY A C 1
ATOM 819 O O . GLY A 1 105 ? 3.494 -18.764 12.123 1.00 97.69 105 GLY A O 1
ATOM 820 N N . GLU A 1 106 ? 5.453 -17.712 11.915 1.00 98.12 106 GLU A N 1
ATOM 821 C CA . GLU A 1 106 ? 5.768 -17.825 13.338 1.00 98.12 106 GLU A CA 1
ATOM 822 C C . GLU A 1 106 ? 4.898 -16.889 14.188 1.00 98.12 106 GLU A C 1
ATOM 824 O O . GLU A 1 106 ? 4.923 -15.663 14.050 1.00 98.12 106 GLU A O 1
ATOM 829 N N . LYS A 1 107 ? 4.205 -17.470 15.173 1.00 97.19 107 LYS A N 1
ATOM 830 C CA . LYS A 1 107 ? 3.267 -16.760 16.055 1.00 97.19 107 LYS A CA 1
ATOM 831 C C . LYS A 1 107 ? 3.867 -15.538 16.766 1.00 97.19 107 LYS A C 1
ATOM 833 O O . LYS A 1 107 ? 3.157 -14.565 16.980 1.00 97.19 107 LYS A O 1
ATOM 838 N N . ARG A 1 108 ? 5.164 -15.549 17.098 1.00 97.62 108 ARG A N 1
ATOM 839 C CA . ARG A 1 108 ? 5.828 -14.425 17.789 1.00 97.62 108 ARG A CA 1
ATOM 840 C C . ARG A 1 108 ? 5.723 -13.098 17.030 1.00 97.62 108 ARG A C 1
ATOM 842 O O . ARG A 1 108 ? 5.597 -12.054 17.658 1.00 97.62 108 ARG A O 1
ATOM 849 N N . TRP A 1 109 ? 5.763 -13.137 15.698 1.00 98.50 109 TRP A N 1
ATOM 850 C CA . TRP A 1 109 ? 5.682 -11.937 14.868 1.00 98.50 109 TRP A CA 1
ATOM 851 C C . TRP A 1 109 ? 4.250 -11.406 14.832 1.00 98.50 109 TRP A C 1
ATOM 853 O O . TRP A 1 109 ? 4.030 -10.210 15.001 1.00 98.50 109 TRP A O 1
ATOM 863 N N . ALA A 1 110 ? 3.268 -12.305 14.724 1.00 98.50 110 ALA A N 1
ATOM 864 C CA . ALA A 1 110 ? 1.860 -11.951 14.854 1.00 98.50 110 ALA A CA 1
ATOM 865 C C . ALA A 1 110 ? 1.515 -11.373 16.230 1.00 98.50 110 ALA A C 1
ATOM 867 O O . ALA A 1 110 ? 0.810 -10.368 16.306 1.00 98.50 110 ALA A O 1
ATOM 868 N N . ASP A 1 111 ? 2.021 -11.976 17.309 1.00 98.44 111 ASP A N 1
ATOM 869 C CA . ASP A 1 111 ? 1.821 -11.476 18.671 1.00 98.44 111 ASP A CA 1
ATOM 870 C C . ASP A 1 111 ? 2.378 -10.047 18.811 1.00 98.44 111 ASP A C 1
ATOM 872 O O . ASP A 1 111 ? 1.710 -9.182 19.381 1.00 98.44 111 ASP A O 1
ATOM 876 N N . ALA A 1 112 ? 3.547 -9.768 18.219 1.00 98.44 112 ALA A N 1
ATOM 877 C CA . ALA A 1 112 ? 4.124 -8.426 18.183 1.00 98.44 112 ALA A CA 1
ATOM 878 C C . ALA A 1 112 ? 3.262 -7.435 17.375 1.00 98.44 112 ALA A C 1
ATOM 880 O O . ALA A 1 112 ? 3.040 -6.315 17.828 1.00 98.44 112 ALA A O 1
ATOM 881 N N . CYS A 1 113 ? 2.713 -7.836 16.220 1.00 98.69 113 CYS A N 1
ATOM 882 C CA . CYS A 1 113 ? 1.770 -7.001 15.464 1.00 98.69 113 CYS A CA 1
ATOM 883 C C . CYS A 1 113 ? 0.487 -6.703 16.256 1.00 98.69 113 CYS A C 1
ATOM 885 O O . CYS A 1 113 ? -0.004 -5.575 16.222 1.00 98.69 113 CYS A O 1
ATOM 887 N N . VAL A 1 114 ? -0.063 -7.690 16.973 1.00 98.69 114 VAL A N 1
ATOM 888 C CA . VAL A 1 114 ? -1.245 -7.500 17.831 1.00 98.69 114 VAL A CA 1
ATOM 889 C C . VAL A 1 114 ? -0.952 -6.501 18.943 1.00 98.69 114 VAL A C 1
ATOM 891 O O . VAL A 1 114 ? -1.771 -5.616 19.193 1.00 98.69 114 VAL A O 1
ATOM 894 N N . GLU A 1 115 ? 0.198 -6.629 19.603 1.00 98.56 115 GLU A N 1
ATOM 895 C CA . GLU A 1 115 ? 0.589 -5.693 20.653 1.00 98.56 115 GLU A CA 1
ATOM 896 C C . GLU A 1 115 ? 0.793 -4.284 20.090 1.00 98.56 115 GLU A C 1
ATOM 898 O O . GLU A 1 115 ? 0.214 -3.334 20.614 1.00 98.56 115 GLU A O 1
ATOM 903 N N . MET A 1 116 ? 1.487 -4.152 18.957 1.00 98.44 116 MET A N 1
ATOM 904 C CA . MET A 1 116 ? 1.657 -2.871 18.269 1.00 98.44 116 MET A CA 1
ATOM 905 C C . MET A 1 116 ? 0.313 -2.212 17.945 1.00 98.44 116 MET A C 1
ATOM 907 O O . MET A 1 116 ? 0.131 -1.034 18.236 1.00 98.44 116 MET A O 1
ATOM 911 N N . LEU A 1 117 ? -0.669 -2.947 17.409 1.00 98.69 117 LEU A N 1
ATOM 912 C CA . LEU A 1 117 ? -1.982 -2.375 17.082 1.00 98.69 117 LEU A CA 1
ATOM 913 C C . LEU A 1 117 ? -2.723 -1.863 18.326 1.00 98.69 117 LEU A C 1
ATOM 915 O O . LEU A 1 117 ? -3.417 -0.846 18.260 1.00 98.69 117 LEU A O 1
ATOM 919 N N . LYS A 1 118 ? -2.577 -2.540 19.472 1.00 98.31 118 LYS A N 1
ATOM 920 C CA . LYS A 1 118 ? -3.143 -2.072 20.746 1.00 98.31 118 LYS A CA 1
ATOM 921 C C . LYS A 1 118 ? -2.441 -0.812 21.245 1.00 98.31 118 LYS A C 1
ATOM 923 O O . LYS A 1 118 ? -3.127 0.113 21.675 1.00 98.31 118 LYS A O 1
ATOM 928 N N . GLN A 1 119 ? -1.113 -0.748 21.153 1.00 97.88 119 GLN A N 1
ATOM 929 C CA . GLN A 1 119 ? -0.351 0.446 21.531 1.00 97.88 119 GLN A CA 1
ATOM 930 C C . GLN A 1 119 ? -0.647 1.623 20.597 1.00 97.88 119 GLN A C 1
ATOM 932 O O . GLN A 1 119 ? -0.893 2.736 21.056 1.00 97.88 119 GLN A O 1
ATOM 937 N N . TYR A 1 120 ? -0.774 1.365 19.297 1.00 97.94 120 TYR A N 1
ATOM 938 C CA . TYR A 1 120 ? -1.205 2.356 18.319 1.00 97.94 120 TYR A CA 1
ATOM 939 C C . TYR A 1 120 ? -2.601 2.910 18.642 1.00 97.94 120 TYR A C 1
ATOM 941 O O . TYR A 1 120 ? -2.815 4.117 18.564 1.00 97.94 120 TYR A O 1
ATOM 949 N N . HIS A 1 121 ? -3.542 2.073 19.098 1.00 97.69 121 HIS A N 1
ATOM 950 C CA . HIS A 1 121 ? -4.841 2.555 19.581 1.00 97.69 121 HIS A CA 1
ATOM 951 C C . HIS A 1 121 ? -4.694 3.521 20.768 1.00 97.69 121 HIS A C 1
ATOM 953 O O . HIS A 1 121 ? -5.358 4.557 20.805 1.00 97.69 121 HIS A O 1
ATOM 959 N N . THR A 1 122 ? -3.822 3.206 21.729 1.00 96.88 122 THR A N 1
ATOM 960 C CA . THR A 1 122 ? -3.511 4.101 22.854 1.00 96.88 122 THR A CA 1
ATOM 961 C C . THR A 1 122 ? -2.925 5.426 22.361 1.00 96.88 122 THR A C 1
ATOM 963 O O . THR A 1 122 ? -3.360 6.486 22.811 1.00 96.88 122 THR A O 1
ATOM 966 N N . ALA A 1 123 ? -2.009 5.386 21.390 1.00 96.12 123 ALA A N 1
ATOM 967 C CA . ALA A 1 123 ? -1.433 6.582 20.783 1.00 96.12 123 ALA A CA 1
ATOM 968 C C . ALA A 1 123 ? -2.493 7.445 20.076 1.00 96.12 123 ALA A C 1
ATOM 970 O O . ALA A 1 123 ? -2.525 8.656 20.281 1.00 96.12 123 ALA A O 1
ATOM 971 N N . LEU A 1 124 ? -3.425 6.838 19.328 1.00 95.88 124 LEU A N 1
ATOM 972 C CA . LEU A 1 124 ? -4.530 7.571 18.697 1.00 95.88 124 LEU A CA 1
ATOM 973 C C . LEU A 1 124 ? -5.455 8.233 19.721 1.00 95.88 124 LEU A C 1
ATOM 975 O O . LEU A 1 124 ? -5.926 9.344 19.491 1.00 95.88 124 LEU A O 1
ATOM 979 N N . LYS A 1 125 ? -5.726 7.572 20.853 1.00 96.50 125 LYS A N 1
ATOM 980 C CA . LYS A 1 125 ? -6.517 8.178 21.935 1.00 96.50 125 LYS A CA 1
ATOM 981 C C . LYS A 1 125 ? -5.834 9.415 22.490 1.00 96.50 125 LYS A C 1
ATOM 983 O O . LYS A 1 125 ? -6.464 10.463 22.556 1.00 96.50 125 LYS A O 1
ATOM 988 N N . LYS A 1 126 ? -4.539 9.305 22.784 1.00 95.44 126 LYS A N 1
ATOM 989 C CA . LYS A 1 126 ? -3.724 10.431 23.237 1.00 95.44 126 LYS A CA 1
ATOM 990 C C . LYS A 1 126 ? -3.719 11.578 22.218 1.00 95.44 126 LYS A C 1
ATOM 992 O O . LYS A 1 126 ? -3.926 12.720 22.604 1.00 95.44 126 LYS A O 1
ATOM 997 N N . ARG A 1 127 ? -3.573 11.283 20.921 1.00 92.56 127 ARG A N 1
ATOM 998 C CA . ARG A 1 127 ? -3.656 12.298 19.856 1.00 92.56 127 ARG A CA 1
ATOM 999 C C . ARG A 1 127 ? -4.989 13.034 19.868 1.00 92.56 127 ARG A C 1
ATOM 1001 O O . ARG A 1 127 ? -5.009 14.249 19.767 1.00 92.56 127 ARG A O 1
ATOM 1008 N N . VAL A 1 128 ? -6.100 12.316 19.998 1.00 93.94 128 VAL A N 1
ATOM 1009 C CA . VAL A 1 128 ? -7.433 12.931 20.070 1.00 93.94 128 VAL A CA 1
ATOM 1010 C C . VAL A 1 128 ? -7.598 13.769 21.340 1.00 93.94 128 VAL A C 1
ATOM 1012 O O . VAL A 1 128 ? -8.222 14.820 21.290 1.00 93.94 128 VAL A O 1
ATOM 1015 N N . GLU A 1 129 ? -7.026 13.351 22.468 1.00 94.38 129 GLU A N 1
ATOM 1016 C CA . GLU A 1 129 ? -7.029 14.156 23.697 1.00 94.38 129 GLU A CA 1
ATOM 1017 C C . GLU A 1 129 ? -6.230 15.461 23.544 1.00 94.38 129 GLU A C 1
ATOM 1019 O O . GLU A 1 129 ? -6.636 16.490 24.084 1.00 94.38 129 GLU A O 1
ATOM 1024 N N . GLU A 1 130 ? -5.117 15.431 22.807 1.00 92.50 130 GLU A N 1
ATOM 1025 C CA . GLU A 1 130 ? -4.234 16.586 22.595 1.00 92.50 130 GLU A CA 1
ATOM 1026 C C . GLU A 1 130 ? -4.739 17.524 21.483 1.00 92.50 130 GLU A C 1
ATOM 1028 O O . GLU A 1 130 ? -4.785 18.740 21.671 1.00 92.50 130 GLU A O 1
ATOM 1033 N N . ASP A 1 131 ? -5.177 16.963 20.354 1.00 89.44 131 ASP A N 1
ATOM 1034 C CA . ASP A 1 131 ? -5.451 17.691 19.108 1.00 89.44 131 ASP A CA 1
ATOM 1035 C C . ASP A 1 131 ? -6.921 17.633 18.667 1.00 89.44 131 ASP A C 1
ATOM 1037 O O . ASP A 1 131 ? -7.276 18.150 17.608 1.00 89.44 131 ASP A O 1
ATOM 1041 N N . THR A 1 132 ? -7.799 17.004 19.454 1.00 90.44 132 THR A N 1
ATOM 1042 C CA . THR A 1 132 ? -9.225 16.746 19.148 1.00 90.44 132 THR A CA 1
ATOM 1043 C C . THR A 1 132 ? -9.469 15.729 18.026 1.00 90.44 132 THR A C 1
ATOM 1045 O O . THR A 1 132 ? -10.462 15.007 18.073 1.00 90.44 132 THR A O 1
ATOM 1048 N N . TRP A 1 133 ? -8.576 15.615 17.039 1.00 91.56 133 TRP A N 1
ATOM 1049 C CA . TRP A 1 133 ? -8.783 14.772 15.858 1.00 91.56 133 TRP A CA 1
ATOM 1050 C C . TRP A 1 133 ? -7.533 14.014 15.416 1.00 91.56 133 TRP A C 1
ATOM 1052 O O . TRP A 1 133 ? -6.400 14.358 15.743 1.00 91.56 133 TRP A O 1
ATOM 1062 N N . ILE A 1 134 ? -7.764 12.993 14.596 1.00 91.69 134 ILE A N 1
ATOM 1063 C CA . ILE A 1 134 ? -6.747 12.259 13.848 1.00 91.69 134 ILE A CA 1
ATOM 1064 C C . ILE A 1 134 ? -6.730 12.818 12.429 1.00 91.69 134 ILE A C 1
ATOM 1066 O O . ILE A 1 134 ? -7.748 12.772 11.747 1.00 91.69 134 ILE A O 1
ATOM 1070 N N . TRP A 1 135 ? -5.578 13.296 11.965 1.00 88.06 135 TRP A N 1
ATOM 1071 C CA . TRP A 1 135 ? -5.418 13.867 10.623 1.00 88.06 135 TRP A CA 1
ATOM 1072 C C . TRP A 1 135 ? -4.634 12.961 9.658 1.00 88.06 135 TRP A C 1
ATOM 1074 O O . TRP A 1 135 ? -4.342 13.374 8.538 1.00 88.06 135 TRP A O 1
ATOM 1084 N N . ASP A 1 136 ? -4.297 11.732 10.059 1.00 89.50 136 ASP A N 1
ATOM 1085 C CA . ASP A 1 136 ? -3.637 10.742 9.199 1.00 89.50 136 ASP A CA 1
ATOM 1086 C C . ASP A 1 136 ? -4.678 9.931 8.406 1.00 89.50 136 ASP A C 1
ATOM 1088 O O . ASP A 1 136 ? -5.238 8.943 8.888 1.00 89.50 136 ASP A O 1
ATOM 1092 N N . PHE A 1 137 ? -4.994 10.400 7.197 1.00 90.19 137 PHE A N 1
ATOM 1093 C CA . PHE A 1 137 ? -6.041 9.832 6.336 1.00 90.19 1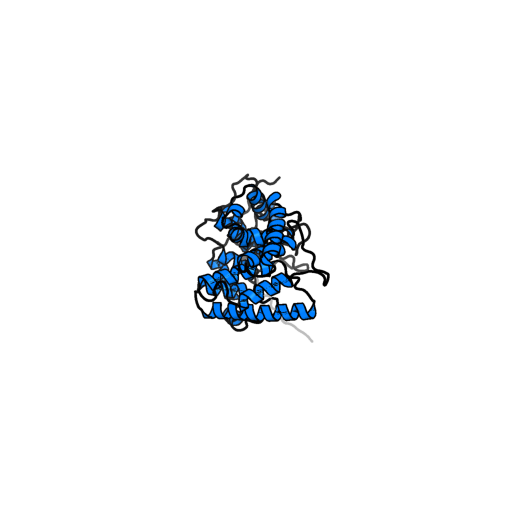37 PHE A CA 1
ATOM 1094 C C . PHE A 1 137 ? -5.588 8.590 5.578 1.00 90.19 137 PHE A C 1
ATOM 1096 O O . PHE A 1 137 ? -6.373 7.673 5.370 1.00 90.19 137 PHE A O 1
ATOM 1103 N N . GLU A 1 138 ? -4.343 8.579 5.121 1.00 90.94 138 GLU A N 1
ATOM 1104 C CA . GLU A 1 138 ? -3.911 7.715 4.029 1.00 90.94 138 GLU A CA 1
ATOM 1105 C C . GLU A 1 138 ? -3.508 6.326 4.516 1.00 90.94 138 GLU A C 1
ATOM 1107 O O . GLU A 1 138 ? -4.139 5.321 4.176 1.00 90.94 138 GLU A O 1
ATOM 1112 N N . TRP A 1 139 ? -2.452 6.252 5.325 1.00 93.25 139 TRP A N 1
ATOM 1113 C CA . TRP A 1 139 ? -1.847 4.970 5.659 1.00 93.25 139 TRP A CA 1
ATOM 1114 C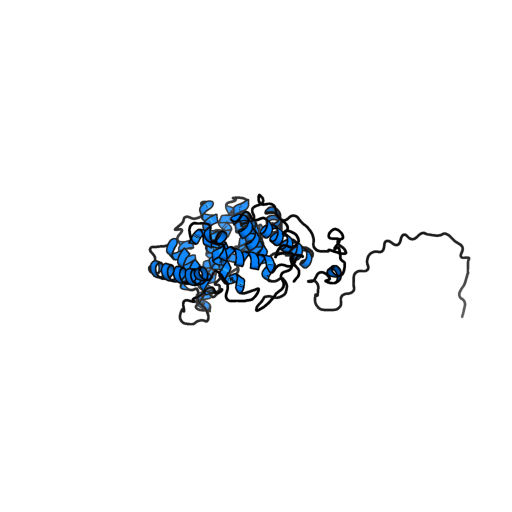 C . TRP A 1 139 ? -2.694 4.120 6.600 1.00 93.25 139 TRP A C 1
ATOM 1116 O O . TRP A 1 139 ? -2.823 2.930 6.317 1.00 93.25 139 TRP A O 1
ATOM 1126 N N . PRO A 1 140 ? -3.350 4.645 7.649 1.00 94.44 140 PRO A N 1
ATOM 1127 C CA . PRO A 1 140 ? -4.187 3.804 8.498 1.00 94.44 140 PRO A CA 1
ATOM 1128 C C . PRO A 1 140 ? -5.362 3.174 7.745 1.00 94.44 140 PRO A C 1
ATOM 1130 O O . PRO A 1 140 ? -5.650 1.990 7.941 1.00 94.44 140 PRO A O 1
ATOM 1133 N N . ALA A 1 141 ? -5.965 3.910 6.804 1.00 92.81 141 ALA A N 1
ATOM 1134 C CA . ALA A 1 141 ? -7.007 3.394 5.918 1.00 92.81 141 ALA A CA 1
ATOM 1135 C C . ALA A 1 141 ? -6.534 2.200 5.067 1.00 92.81 141 ALA A C 1
ATOM 1137 O O . ALA A 1 141 ? -7.311 1.275 4.822 1.00 92.81 141 ALA A O 1
ATOM 1138 N N . VAL A 1 142 ? -5.256 2.178 4.670 1.00 93.19 142 VAL A N 1
ATOM 1139 C CA . VAL A 1 142 ? -4.650 1.069 3.920 1.00 93.19 142 VAL A CA 1
ATOM 1140 C C . VAL A 1 142 ? -4.162 -0.054 4.835 1.00 93.19 142 VAL A C 1
ATOM 1142 O O . VAL A 1 142 ? -4.299 -1.231 4.505 1.00 93.19 142 VAL A O 1
ATOM 1145 N N . LEU A 1 143 ? -3.569 0.270 5.976 1.00 96.19 143 LEU A N 1
ATOM 1146 C CA . LEU A 1 143 ? -2.844 -0.711 6.772 1.00 96.19 143 LEU A CA 1
ATOM 1147 C C . LEU A 1 143 ? -3.765 -1.501 7.703 1.00 96.19 143 LEU A C 1
ATOM 1149 O O . LEU A 1 143 ? -3.560 -2.706 7.842 1.00 96.19 143 LEU A O 1
ATOM 1153 N N . PHE A 1 144 ? -4.826 -0.910 8.270 1.00 96.50 144 PHE A N 1
ATOM 1154 C CA . PHE A 1 144 ? -5.761 -1.683 9.102 1.00 96.50 144 PHE A CA 1
ATOM 1155 C C . PHE A 1 144 ? -6.382 -2.882 8.370 1.00 96.50 144 PHE A C 1
ATOM 1157 O O . PHE A 1 144 ? -6.354 -3.976 8.940 1.00 96.50 144 PHE A O 1
ATOM 1164 N N . PRO A 1 145 ? -6.906 -2.753 7.131 1.00 95.44 145 PRO A N 1
ATOM 1165 C CA . PRO A 1 145 ? -7.411 -3.914 6.405 1.00 95.44 145 PRO A CA 1
ATOM 1166 C C . PRO A 1 145 ? -6.337 -4.976 6.129 1.00 95.44 145 PRO A C 1
ATOM 1168 O O .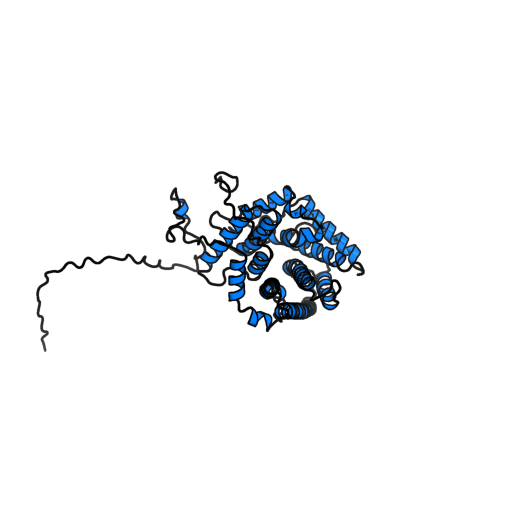 PRO A 1 145 ? -6.652 -6.162 6.203 1.00 95.44 145 PRO A O 1
ATOM 1171 N N . LEU A 1 146 ? -5.083 -4.583 5.854 1.00 96.12 146 LEU A N 1
ATOM 1172 C CA . LEU A 1 146 ? -3.982 -5.534 5.627 1.00 96.12 146 LEU A CA 1
ATOM 1173 C C . LEU A 1 146 ? -3.636 -6.311 6.899 1.00 96.12 146 LEU A C 1
ATOM 1175 O O . LEU A 1 146 ? -3.621 -7.540 6.871 1.00 96.12 146 LEU A O 1
ATOM 1179 N N . TYR A 1 147 ? -3.421 -5.618 8.022 1.00 97.94 147 TYR A N 1
ATOM 1180 C CA . TYR A 1 147 ? -3.190 -6.276 9.310 1.00 97.94 147 TYR A CA 1
ATOM 1181 C C . TYR A 1 147 ? -4.350 -7.205 9.666 1.00 97.94 147 TYR A C 1
ATOM 1183 O O . TYR A 1 147 ? -4.126 -8.357 10.033 1.00 97.94 147 TYR A O 1
ATOM 1191 N N . ARG A 1 148 ? -5.595 -6.732 9.512 1.00 97.25 148 ARG A N 1
ATOM 1192 C CA . ARG A 1 148 ? -6.792 -7.539 9.770 1.00 97.25 148 ARG A CA 1
ATOM 1193 C C . ARG A 1 148 ? -6.784 -8.822 8.949 1.00 97.25 148 ARG A C 1
ATOM 1195 O O . ARG A 1 148 ? -7.027 -9.885 9.504 1.00 97.25 148 ARG A O 1
ATOM 1202 N N . GLN A 1 149 ? -6.518 -8.719 7.648 1.00 95.38 149 GLN A N 1
ATOM 1203 C CA . GLN A 1 149 ? -6.519 -9.864 6.747 1.00 95.38 149 GLN A CA 1
ATOM 1204 C C . GLN A 1 149 ? -5.501 -10.918 7.179 1.00 95.38 149 GLN A C 1
ATOM 1206 O O . GLN A 1 149 ? -5.894 -12.045 7.460 1.00 95.38 149 GLN A O 1
ATOM 1211 N N . TYR A 1 150 ? -4.220 -10.559 7.270 1.00 97.81 150 TYR A N 1
ATOM 1212 C CA . TYR A 1 150 ? -3.175 -11.548 7.535 1.00 97.81 150 TYR A CA 1
ATOM 1213 C C . TYR A 1 150 ? -3.284 -12.151 8.939 1.00 97.81 150 TYR A C 1
ATOM 1215 O O . TYR A 1 150 ? -3.060 -13.346 9.120 1.00 97.81 150 TYR A O 1
ATOM 1223 N N . LEU A 1 151 ? -3.698 -11.363 9.939 1.00 98.50 151 LEU A N 1
ATOM 1224 C CA . LEU A 1 151 ? -3.948 -11.889 11.283 1.00 98.50 151 LEU A CA 1
ATOM 1225 C C . LEU A 1 151 ? -5.172 -12.820 11.326 1.00 98.50 151 LEU A C 1
ATOM 1227 O O . LEU A 1 151 ? -5.180 -13.764 12.113 1.00 98.50 151 LEU A O 1
ATOM 1231 N N . MET A 1 152 ? -6.196 -12.591 10.497 1.00 97.88 152 MET A N 1
ATOM 1232 C CA . MET A 1 152 ? -7.332 -13.512 10.370 1.00 97.88 152 MET A CA 1
ATOM 1233 C C . MET A 1 152 ? -6.958 -14.794 9.620 1.00 97.88 152 MET A C 1
ATOM 1235 O O . MET A 1 152 ? -7.312 -15.878 10.072 1.00 97.88 152 MET A O 1
ATOM 1239 N N . GLU A 1 153 ? -6.234 -14.690 8.502 1.00 96.94 153 GLU A N 1
ATOM 1240 C CA . GLU A 1 153 ? -5.779 -15.842 7.707 1.00 96.94 153 GLU A CA 1
ATOM 1241 C C . GLU A 1 153 ? -4.931 -16.809 8.541 1.00 96.94 153 GLU A C 1
ATOM 1243 O O . GLU A 1 153 ? -5.061 -18.027 8.422 1.00 96.94 153 GLU A O 1
ATOM 1248 N N . GLY A 1 154 ? -4.114 -16.272 9.447 1.00 97.31 154 GLY A N 1
ATOM 1249 C CA . GLY A 1 154 ? -3.330 -17.065 10.383 1.00 97.31 154 GLY A CA 1
ATOM 1250 C C . GLY A 1 154 ? -4.020 -17.403 11.710 1.00 97.31 154 GLY A C 1
ATOM 1251 O O . GLY A 1 154 ? -3.355 -17.879 12.629 1.00 97.31 154 GLY A O 1
ATOM 1252 N N . ASN A 1 155 ? -5.337 -17.188 11.823 1.00 97.44 155 ASN A N 1
ATOM 1253 C CA . ASN A 1 155 ? -6.161 -17.492 13.003 1.00 97.44 155 ASN A CA 1
ATOM 1254 C C . ASN A 1 155 ? -5.686 -16.823 14.312 1.00 97.44 155 ASN A C 1
ATOM 1256 O O . ASN A 1 155 ? -5.853 -17.375 15.400 1.00 97.44 155 ASN A O 1
ATOM 1260 N N . ILE A 1 156 ? -5.080 -15.637 14.222 1.00 98.31 156 ILE A N 1
ATOM 1261 C CA . ILE A 1 156 ? -4.615 -14.851 15.377 1.00 98.31 156 ILE A CA 1
ATOM 1262 C C . ILE A 1 156 ? -5.750 -14.006 15.955 1.00 98.31 156 ILE A C 1
ATOM 1264 O O . ILE A 1 156 ? -5.858 -13.845 17.171 1.00 98.31 156 ILE A O 1
ATOM 1268 N N . ILE A 1 157 ? -6.597 -13.464 15.079 1.00 98.00 157 ILE A N 1
ATOM 1269 C CA . ILE A 1 157 ? -7.808 -12.728 15.445 1.00 98.00 157 ILE A CA 1
ATOM 1270 C C . ILE A 1 157 ? -9.009 -13.278 14.676 1.00 98.00 157 ILE A C 1
ATOM 1272 O O . ILE A 1 157 ? -8.875 -13.843 13.593 1.00 98.00 157 ILE A O 1
ATOM 1276 N N . GLU A 1 158 ? -10.198 -13.055 15.217 1.00 97.88 158 GLU A N 1
ATOM 1277 C CA . GLU A 1 158 ? -11.468 -13.333 14.553 1.00 97.88 158 GLU A CA 1
ATOM 1278 C C . GLU A 1 158 ? -12.036 -12.049 13.932 1.00 97.88 158 GLU A C 1
ATOM 1280 O O . GLU A 1 158 ? -11.678 -10.931 14.310 1.00 97.88 158 GLU A O 1
ATOM 1285 N N . ALA A 1 159 ? -13.001 -12.191 13.019 1.00 95.19 159 ALA A N 1
ATOM 1286 C CA . ALA A 1 159 ? -13.624 -11.062 12.321 1.00 95.19 159 ALA A CA 1
ATOM 1287 C C . ALA A 1 159 ? -14.175 -9.959 13.249 1.00 95.19 159 ALA A C 1
ATOM 1289 O O . ALA A 1 159 ? -14.174 -8.792 12.851 1.00 95.19 159 ALA A O 1
ATOM 1290 N N . ASN A 1 160 ? -14.630 -10.334 14.451 1.00 95.75 160 ASN A N 1
ATOM 1291 C CA . ASN A 1 160 ? -15.260 -9.462 15.447 1.00 95.75 160 ASN A CA 1
ATOM 1292 C C . ASN A 1 160 ? -14.424 -9.294 16.725 1.00 95.75 160 ASN A C 1
ATOM 1294 O O . ASN A 1 160 ? -14.977 -8.956 17.773 1.00 95.75 160 ASN A O 1
ATOM 1298 N N . THR A 1 161 ? -13.109 -9.529 16.671 1.00 98.19 161 THR A N 1
ATOM 1299 C CA . THR A 1 161 ? -12.229 -9.333 17.829 1.00 98.19 161 THR A CA 1
ATOM 1300 C C . THR A 1 161 ? -12.419 -7.924 18.431 1.00 98.19 161 THR A C 1
ATOM 1302 O O . THR A 1 161 ? -12.122 -6.935 17.752 1.00 98.19 161 THR A O 1
ATOM 1305 N N . PRO A 1 162 ? -12.898 -7.802 19.693 1.00 98.12 162 PRO A N 1
ATOM 1306 C CA . PRO A 1 162 ? -13.409 -6.533 20.221 1.00 98.12 162 PRO A CA 1
ATOM 1307 C C . PRO A 1 162 ? -12.410 -5.377 20.182 1.00 98.12 162 PRO A C 1
ATOM 1309 O O . PRO A 1 162 ? -12.743 -4.296 19.714 1.00 98.12 162 PRO A O 1
ATOM 1312 N N . TRP A 1 163 ? -11.158 -5.614 20.586 1.00 98.12 163 TRP A N 1
ATOM 1313 C CA . TRP A 1 163 ? -10.148 -4.553 20.631 1.00 98.12 163 TRP A CA 1
ATOM 1314 C C . TRP A 1 163 ? -9.803 -4.003 19.237 1.00 98.12 163 TRP A C 1
ATOM 1316 O O . TRP A 1 163 ? -9.509 -2.816 19.106 1.00 98.12 163 TRP A O 1
ATOM 1326 N N . PHE A 1 164 ? -9.850 -4.844 18.196 1.00 98.50 164 PHE A N 1
ATOM 1327 C CA . PHE A 1 164 ? -9.564 -4.429 16.821 1.00 98.50 164 PHE A CA 1
ATOM 1328 C C . PHE A 1 164 ? -10.748 -3.656 16.234 1.00 98.50 164 PHE A C 1
ATOM 1330 O O . PHE A 1 164 ? -10.566 -2.634 15.572 1.00 98.50 164 PHE A O 1
ATOM 1337 N N . LYS A 1 165 ? -11.974 -4.110 16.532 1.00 98.44 165 LYS A N 1
ATOM 1338 C CA . LYS A 1 165 ? -13.198 -3.361 16.236 1.00 98.44 165 LYS A CA 1
ATOM 1339 C C . LYS A 1 165 ? -13.144 -1.969 16.856 1.00 98.44 165 LYS A C 1
ATOM 1341 O O . LYS A 1 165 ? -13.347 -0.992 16.142 1.00 98.44 165 LYS A O 1
ATOM 1346 N N . ASP A 1 166 ? -12.810 -1.874 18.138 1.00 98.50 166 ASP A N 1
ATOM 1347 C CA . ASP A 1 166 ? -12.724 -0.592 18.833 1.00 98.50 166 ASP A CA 1
ATOM 1348 C C . ASP A 1 166 ? -11.672 0.329 18.206 1.00 98.50 166 ASP A C 1
ATOM 1350 O O . ASP A 1 166 ? -11.974 1.495 17.975 1.00 98.50 166 ASP A O 1
ATOM 1354 N N . LEU A 1 167 ? -10.489 -0.189 17.854 1.00 98.44 167 LEU A N 1
ATOM 1355 C CA . LEU A 1 167 ? -9.436 0.571 17.166 1.00 98.44 167 LEU A CA 1
ATOM 1356 C C . LEU A 1 167 ? -9.932 1.191 15.849 1.00 98.44 167 LEU A C 1
ATOM 1358 O O . LEU A 1 167 ? -9.823 2.402 15.653 1.00 98.44 167 LEU A O 1
ATOM 1362 N N . VAL A 1 168 ? -10.501 0.380 14.951 1.00 98.06 168 VAL A N 1
ATOM 1363 C CA . VAL A 1 168 ? -10.949 0.860 13.632 1.00 98.06 168 VAL A CA 1
ATOM 1364 C C . VAL A 1 168 ? -12.102 1.852 13.767 1.00 98.06 168 VAL A C 1
ATOM 1366 O O . VAL A 1 168 ? -12.122 2.875 13.080 1.00 98.06 168 VAL A O 1
ATOM 1369 N N . LEU A 1 169 ? -13.063 1.577 14.655 1.00 98.25 169 LEU A N 1
ATOM 1370 C CA . LEU A 1 169 ? -14.194 2.476 14.883 1.00 98.25 169 LEU A CA 1
ATOM 1371 C C . LEU A 1 169 ? -13.755 3.788 15.535 1.00 98.25 169 LEU A C 1
ATOM 1373 O O . LEU A 1 169 ? -14.281 4.839 15.176 1.00 98.25 169 LEU A O 1
ATOM 1377 N N . TYR A 1 170 ? -12.794 3.743 16.462 1.00 97.94 170 TYR A N 1
ATOM 1378 C CA . TYR A 1 170 ? -12.219 4.937 17.073 1.00 97.94 170 TYR A CA 1
ATOM 1379 C C . TYR A 1 170 ? -11.532 5.808 16.023 1.00 97.94 170 TYR A C 1
ATOM 1381 O O . TYR A 1 170 ? -11.811 7.002 15.952 1.00 97.94 170 TYR A O 1
ATOM 1389 N N . TYR A 1 171 ? -10.710 5.207 15.161 1.00 97.00 171 TYR A N 1
ATOM 1390 C CA . TYR A 1 171 ? -10.100 5.911 14.037 1.00 97.00 171 TYR A CA 1
ATOM 1391 C C . TYR A 1 171 ? -11.157 6.556 13.129 1.00 97.00 171 TYR A C 1
ATOM 1393 O O . TYR A 1 171 ? -11.132 7.764 12.927 1.00 97.00 171 TYR A O 1
ATOM 1401 N N . CYS A 1 172 ? -12.151 5.794 12.659 1.00 95.88 172 CYS A N 1
ATOM 1402 C CA . CYS A 1 172 ? -13.178 6.307 11.741 1.00 95.88 172 CYS A CA 1
ATOM 1403 C C . CYS A 1 172 ? -14.019 7.451 12.334 1.00 95.88 172 CYS A C 1
ATOM 1405 O O . CYS A 1 172 ? -14.443 8.340 11.596 1.00 95.88 172 CYS A O 1
ATOM 1407 N N . ARG A 1 173 ? -14.288 7.424 13.646 1.00 95.25 173 ARG A N 1
ATOM 1408 C CA . ARG A 1 173 ? -15.068 8.461 14.346 1.00 95.25 173 ARG A CA 1
ATOM 1409 C C . ARG A 1 173 ? -14.281 9.744 14.593 1.00 95.25 173 ARG A C 1
ATOM 1411 O O . ARG A 1 173 ? -14.899 10.796 14.692 1.00 95.25 173 ARG A O 1
ATOM 1418 N N . ASN A 1 174 ? -12.958 9.646 14.698 1.00 94.44 174 ASN A N 1
ATOM 1419 C CA . ASN A 1 174 ? -12.090 10.773 15.036 1.00 94.44 174 ASN A CA 1
ATOM 1420 C C . ASN A 1 174 ? -11.210 11.236 13.863 1.00 94.44 174 ASN A C 1
ATOM 1422 O O . ASN A 1 174 ? -10.385 12.126 14.045 1.00 94.44 174 ASN A O 1
ATOM 1426 N N . LEU A 1 175 ? -11.363 10.649 12.674 1.00 92.19 175 LEU A N 1
ATOM 1427 C CA . LEU A 1 175 ? -10.647 11.054 11.468 1.00 92.19 175 LEU A CA 1
ATOM 1428 C C . LEU A 1 175 ? -11.202 12.387 10.948 1.00 92.19 175 LEU A C 1
ATOM 1430 O O . LEU A 1 175 ? -12.287 12.423 10.364 1.00 92.19 175 LEU A O 1
ATOM 1434 N N . HIS A 1 176 ? -10.468 13.476 11.178 1.00 87.38 176 HIS A N 1
ATOM 1435 C CA . HIS A 1 176 ? -10.843 14.820 10.753 1.00 87.38 176 HIS A CA 1
ATOM 1436 C C . HIS A 1 176 ? -9.637 15.777 10.665 1.00 87.38 176 HIS A C 1
ATOM 1438 O O . HIS A 1 176 ? -8.561 15.501 11.189 1.00 87.38 176 HIS A O 1
ATOM 1444 N N . VAL A 1 177 ? -9.800 16.919 9.988 1.00 79.12 177 VAL A N 1
ATOM 1445 C CA . VAL A 1 177 ? -8.755 17.952 9.872 1.00 79.12 177 VAL A CA 1
ATOM 1446 C C . VAL A 1 177 ? -9.076 19.192 10.710 1.00 79.12 177 VAL A C 1
ATOM 1448 O O . VAL A 1 177 ? -10.226 19.483 11.007 1.00 79.12 177 VAL A O 1
ATOM 1451 N N . TRP A 1 178 ? -8.034 19.956 11.046 1.00 72.56 178 TRP A N 1
ATOM 1452 C CA . TRP A 1 178 ? -8.111 21.370 11.453 1.00 72.56 178 TRP A CA 1
ATOM 1453 C C . TRP A 1 178 ? -8.841 21.723 12.756 1.00 72.56 178 TRP A C 1
ATOM 1455 O O . TRP A 1 178 ? -9.098 22.899 12.977 1.00 72.56 178 TRP A O 1
ATOM 1465 N N . ALA A 1 179 ? -9.106 20.772 13.659 1.00 72.50 179 ALA A N 1
ATOM 1466 C CA . ALA A 1 179 ? -9.795 21.068 14.931 1.00 72.50 179 ALA A CA 1
ATOM 1467 C C . ALA A 1 179 ? -11.180 21.733 14.744 1.00 72.50 179 ALA A C 1
ATOM 1469 O O . ALA A 1 179 ? -11.683 22.393 15.649 1.00 72.50 179 ALA A O 1
ATOM 1470 N N . GLU A 1 180 ? -11.804 21.535 13.578 1.00 73.94 180 GLU A N 1
ATOM 1471 C CA . GLU A 1 180 ? -13.098 22.114 13.201 1.00 73.94 180 GLU A CA 1
ATOM 1472 C C . GLU A 1 180 ? -14.243 21.090 13.317 1.00 73.94 180 GLU A C 1
ATOM 1474 O O . GLU A 1 180 ? -14.038 19.941 13.721 1.00 73.94 180 GLU A O 1
ATOM 1479 N N . GLU A 1 181 ? -15.472 21.528 13.017 1.00 77.25 181 GLU A N 1
ATOM 1480 C CA . GLU A 1 181 ? -16.631 20.637 12.933 1.00 77.25 181 GLU A CA 1
ATOM 1481 C C . GLU A 1 181 ? -16.430 19.612 11.802 1.00 77.25 181 GLU A C 1
ATOM 1483 O O . GLU A 1 181 ? -16.100 20.017 10.683 1.00 77.25 181 GLU A O 1
ATOM 1488 N N . PRO A 1 182 ? -16.680 18.308 12.047 1.00 74.00 182 PRO A N 1
ATOM 1489 C CA . PRO A 1 182 ? -16.495 17.264 11.051 1.00 74.00 182 PRO A CA 1
ATOM 1490 C C . PRO A 1 182 ? -17.226 17.517 9.730 1.00 74.00 182 PRO A C 1
ATOM 1492 O O . PRO A 1 182 ? -18.425 17.269 9.600 1.00 74.00 182 PRO A O 1
ATOM 1495 N N . ILE A 1 183 ? -16.474 17.940 8.716 1.00 78.12 183 ILE A N 1
ATOM 1496 C CA . ILE A 1 183 ? -16.911 17.936 7.320 1.00 78.12 183 ILE A CA 1
ATOM 1497 C C . ILE A 1 183 ? -16.474 16.652 6.608 1.00 78.12 183 ILE A C 1
ATOM 1499 O O . ILE A 1 183 ? -15.297 16.294 6.587 1.00 78.12 183 ILE A O 1
ATOM 1503 N N . GLU A 1 184 ? -17.442 15.971 6.000 1.00 86.25 184 GLU A N 1
ATOM 1504 C CA . GLU A 1 184 ? -17.210 14.841 5.100 1.00 86.25 184 GLU A CA 1
ATOM 1505 C C . GLU A 1 184 ? -16.757 15.353 3.727 1.00 86.25 184 GLU A C 1
ATOM 1507 O O . GLU A 1 184 ? -17.479 16.086 3.041 1.00 86.25 184 GLU A O 1
ATOM 1512 N N . TRP A 1 185 ? -15.546 14.971 3.320 1.00 85.81 185 TRP A N 1
ATOM 1513 C CA . TRP A 1 185 ? -14.936 15.421 2.072 1.00 85.81 185 TRP A CA 1
ATOM 1514 C C . TRP A 1 185 ? -15.516 14.673 0.860 1.00 85.81 185 TRP A C 1
ATOM 1516 O O . TRP A 1 185 ? -15.902 13.511 0.926 1.00 85.81 185 TRP A O 1
ATOM 1526 N N . ARG A 1 186 ? -15.566 15.329 -0.302 1.00 86.12 186 ARG A N 1
ATOM 1527 C CA . ARG A 1 186 ? -16.093 14.747 -1.552 1.00 86.12 186 ARG A CA 1
ATOM 1528 C C . ARG A 1 186 ? -15.057 14.764 -2.670 1.00 86.12 186 ARG A C 1
ATOM 1530 O O . ARG A 1 186 ? -14.088 15.517 -2.612 1.00 86.12 186 ARG A O 1
ATOM 1537 N N . GLY A 1 187 ? -15.295 13.958 -3.707 1.00 85.94 187 GLY A N 1
ATOM 1538 C CA . GLY A 1 187 ? -14.414 13.844 -4.872 1.00 85.94 187 GLY A CA 1
ATOM 1539 C C . GLY A 1 187 ? -13.282 12.828 -4.708 1.00 85.94 187 GLY A C 1
ATOM 1540 O O . GLY A 1 187 ? -13.124 12.214 -3.658 1.00 85.94 187 GLY A O 1
ATOM 1541 N N . GLY A 1 188 ? -12.483 12.655 -5.762 1.00 85.31 188 GLY A N 1
ATOM 1542 C CA . GLY A 1 188 ? -11.320 11.762 -5.783 1.00 85.31 188 GLY A CA 1
ATOM 1543 C C . GLY A 1 188 ? -10.037 12.428 -5.273 1.00 85.31 188 GLY A C 1
ATOM 1544 O O . GLY A 1 188 ? -9.087 12.546 -6.039 1.00 85.31 188 GLY A O 1
ATOM 1545 N N . CYS A 1 189 ? -10.003 12.920 -4.029 1.00 87.12 189 CYS A N 1
ATOM 1546 C CA . CYS A 1 189 ? -8.815 13.559 -3.445 1.00 87.12 189 CYS A CA 1
ATOM 1547 C C . CYS A 1 189 ? -8.212 12.728 -2.299 1.00 87.12 189 CYS A C 1
ATOM 1549 O O . CYS A 1 189 ? -8.838 11.804 -1.780 1.00 87.12 189 CYS A O 1
ATOM 1551 N N . HIS A 1 190 ? -6.972 13.052 -1.921 1.00 86.69 190 HIS A N 1
ATOM 1552 C CA . HIS A 1 190 ? -6.164 12.277 -0.972 1.00 86.69 190 HIS A CA 1
ATOM 1553 C C . HIS A 1 190 ? -6.740 12.205 0.453 1.00 86.69 190 HIS A C 1
ATOM 1555 O O . HIS A 1 190 ? -6.304 11.381 1.245 1.00 86.69 190 HIS A O 1
ATOM 1561 N N . ARG A 1 191 ? -7.735 13.038 0.789 1.00 88.31 191 ARG A N 1
ATOM 1562 C CA . ARG A 1 191 ? -8.448 12.980 2.078 1.00 88.31 191 ARG A CA 1
ATOM 1563 C C . ARG A 1 191 ? -9.748 12.195 1.979 1.00 88.31 191 ARG A C 1
ATOM 1565 O O . ARG A 1 191 ? -9.954 11.249 2.733 1.00 88.31 191 ARG A O 1
ATOM 1572 N N . SER A 1 192 ? -10.605 12.562 1.024 1.00 90.06 192 SER A N 1
ATOM 1573 C CA . SER A 1 192 ? -11.928 11.953 0.864 1.00 90.06 192 SER A CA 1
ATOM 1574 C C . SER A 1 192 ? -11.833 10.469 0.538 1.00 90.06 192 SER A C 1
ATOM 1576 O O . SER A 1 192 ? -12.549 9.674 1.138 1.00 90.06 192 SER A O 1
ATOM 1578 N N . MET A 1 193 ? -10.956 10.075 -0.391 1.00 91.06 193 MET A N 1
ATOM 1579 C CA . MET A 1 193 ? -10.876 8.688 -0.851 1.00 91.06 193 MET A CA 1
ATOM 1580 C C . MET A 1 193 ? -10.493 7.728 0.283 1.00 91.06 193 MET A C 1
ATOM 1582 O O . MET A 1 193 ? -11.265 6.794 0.522 1.00 91.06 193 MET A O 1
ATOM 1586 N N . PRO A 1 194 ? -9.396 7.948 1.036 1.00 91.56 194 PRO A N 1
ATOM 1587 C CA . PRO A 1 194 ? -9.097 7.148 2.222 1.00 91.56 194 PRO A CA 1
ATOM 1588 C C . PRO A 1 194 ? -10.197 7.162 3.284 1.00 91.56 194 PRO A C 1
ATOM 1590 O O . PRO A 1 194 ? -10.646 6.094 3.699 1.00 91.56 194 PRO A O 1
ATOM 1593 N N . GLU A 1 195 ? -10.709 8.340 3.655 1.00 93.25 195 GLU A N 1
ATOM 1594 C CA . GLU A 1 195 ? -11.751 8.474 4.682 1.00 93.25 195 GLU A CA 1
ATOM 1595 C C . GLU A 1 195 ? -13.045 7.733 4.314 1.00 93.25 195 GLU A C 1
ATOM 1597 O O . GLU A 1 195 ? -13.586 6.953 5.100 1.00 93.25 195 GLU A O 1
ATOM 1602 N N . GLY A 1 196 ? -13.568 7.984 3.114 1.00 93.06 196 GLY A N 1
ATOM 1603 C CA . GLY A 1 196 ? -14.824 7.410 2.655 1.00 93.06 196 GLY A CA 1
ATOM 1604 C C . GLY A 1 196 ? -14.728 5.895 2.539 1.00 93.06 196 GLY A C 1
ATOM 1605 O O . GLY A 1 196 ? -15.599 5.171 3.022 1.00 93.06 196 GLY A O 1
ATOM 1606 N N . THR A 1 197 ? -13.650 5.390 1.944 1.00 92.19 197 THR A N 1
ATOM 1607 C CA . THR A 1 197 ? -13.500 3.947 1.719 1.00 92.19 197 THR A CA 1
ATOM 1608 C C . THR A 1 197 ? -13.206 3.165 3.001 1.00 92.19 197 THR A C 1
ATOM 1610 O O . THR A 1 197 ? -13.764 2.079 3.158 1.00 92.19 197 THR A O 1
ATOM 1613 N N . VAL A 1 198 ? -12.433 3.695 3.963 1.00 94.19 198 VAL A N 1
ATOM 1614 C CA . VAL A 1 198 ? -12.234 3.014 5.260 1.00 94.19 198 VAL A CA 1
ATOM 1615 C C . VAL A 1 198 ? -13.515 3.004 6.097 1.00 94.19 198 VAL A C 1
ATOM 1617 O O . VAL A 1 198 ? -13.842 1.977 6.690 1.00 94.19 198 VAL A O 1
ATOM 1620 N N . LYS A 1 199 ? -14.308 4.087 6.075 1.00 95.50 199 LYS A N 1
ATOM 1621 C CA . LYS A 1 199 ? -15.642 4.121 6.700 1.00 95.50 199 LYS A CA 1
ATOM 1622 C C . LYS A 1 199 ? -16.590 3.109 6.048 1.00 95.50 199 LYS A C 1
ATOM 1624 O O . LYS A 1 199 ? -17.324 2.410 6.751 1.00 95.50 199 LYS A O 1
ATOM 1629 N N . TRP A 1 200 ? -16.540 2.954 4.724 1.00 95.00 200 TRP A N 1
ATOM 1630 C CA . TRP A 1 200 ? -17.310 1.923 4.022 1.00 95.00 200 TRP A CA 1
ATOM 1631 C C . TRP A 1 200 ? -16.859 0.500 4.396 1.00 95.00 200 TRP A C 1
ATOM 1633 O O . TRP A 1 200 ? -17.707 -0.339 4.718 1.00 95.00 200 TRP A O 1
ATOM 1643 N N . LEU A 1 201 ? -15.552 0.229 4.470 1.00 95.00 201 LEU A N 1
ATOM 1644 C CA . LEU A 1 201 ? -15.037 -1.053 4.973 1.00 95.00 201 LEU A CA 1
ATOM 1645 C C . LEU A 1 201 ? -15.504 -1.324 6.406 1.00 95.00 201 LEU A C 1
ATOM 1647 O O . LEU A 1 201 ? -16.048 -2.393 6.677 1.00 95.00 201 LEU A O 1
ATOM 1651 N N . ALA A 1 202 ? -15.382 -0.343 7.304 1.00 96.44 202 ALA A N 1
ATOM 1652 C CA . ALA A 1 202 ? -15.831 -0.464 8.687 1.00 96.44 202 ALA A CA 1
ATOM 1653 C C . ALA A 1 202 ? -17.336 -0.764 8.784 1.00 96.44 202 ALA A C 1
ATOM 1655 O O . ALA A 1 202 ? -17.735 -1.621 9.571 1.00 96.44 202 ALA A O 1
ATOM 1656 N N . SER A 1 203 ? -18.168 -0.129 7.948 1.00 96.94 203 SER A N 1
ATOM 1657 C CA . SER A 1 203 ? -19.610 -0.416 7.886 1.00 96.94 203 SER A CA 1
ATOM 1658 C C . SER A 1 203 ? -19.930 -1.828 7.382 1.00 96.94 203 SER A C 1
ATOM 1660 O O . SER A 1 203 ? -20.939 -2.407 7.776 1.00 96.94 203 SER A O 1
ATOM 1662 N N . THR A 1 204 ? -19.058 -2.397 6.541 1.00 94.75 204 THR A N 1
ATOM 1663 C CA . THR A 1 204 ? -19.190 -3.768 6.028 1.00 94.75 204 THR A CA 1
ATOM 1664 C C . THR A 1 204 ? -18.750 -4.789 7.076 1.00 94.75 204 THR A C 1
ATOM 1666 O O . THR A 1 204 ? -19.389 -5.824 7.239 1.00 94.75 204 THR A O 1
ATOM 1669 N N . TRP A 1 205 ? -17.676 -4.501 7.819 1.00 95.62 205 TRP A N 1
ATOM 1670 C CA . TRP A 1 205 ? -17.195 -5.368 8.898 1.00 95.62 205 TRP A CA 1
ATOM 1671 C C . TRP A 1 205 ? -18.120 -5.359 10.115 1.00 95.62 205 TRP A C 1
ATOM 1673 O O . TRP A 1 205 ? -18.266 -6.386 10.773 1.00 95.62 205 TRP A O 1
ATOM 1683 N N . TYR A 1 206 ? -18.744 -4.217 10.411 1.00 97.69 206 TYR A N 1
ATOM 1684 C CA . TYR A 1 206 ? -19.541 -4.007 11.616 1.00 97.69 206 TYR A CA 1
ATOM 1685 C C . TYR A 1 206 ? -20.919 -3.406 11.281 1.00 97.69 206 TYR A C 1
ATOM 1687 O O . TYR A 1 206 ? -21.180 -2.254 11.626 1.00 97.69 206 TYR A O 1
ATOM 1695 N N . PRO A 1 207 ? -21.827 -4.168 10.644 1.00 97.19 207 PRO A N 1
ATOM 1696 C CA . PRO A 1 207 ? -23.110 -3.647 10.158 1.00 97.19 207 PRO A CA 1
ATOM 1697 C C . PRO A 1 207 ? -24.073 -3.191 11.268 1.00 97.19 207 PRO A C 1
ATOM 1699 O O . PRO A 1 207 ? -24.986 -2.414 10.997 1.00 97.19 207 PRO A O 1
ATOM 1702 N N . ASP A 1 208 ? -23.863 -3.635 12.511 1.00 97.19 208 ASP A N 1
ATOM 1703 C CA . ASP A 1 208 ? -24.747 -3.341 13.650 1.00 97.19 208 ASP A CA 1
ATOM 1704 C C . ASP A 1 208 ? -24.436 -2.012 14.364 1.00 97.19 208 ASP A C 1
ATOM 1706 O O . ASP A 1 208 ? -25.130 -1.645 15.314 1.00 97.19 208 ASP A O 1
ATOM 1710 N N . ILE A 1 209 ? -23.381 -1.288 13.969 1.00 98.12 209 ILE A N 1
ATOM 1711 C CA . ILE A 1 209 ? -23.079 0.016 14.579 1.00 98.12 209 ILE A CA 1
ATOM 1712 C C . ILE A 1 209 ? -24.081 1.081 14.092 1.00 98.12 209 ILE A C 1
ATOM 1714 O O . ILE A 1 209 ? -24.516 1.028 12.938 1.00 98.12 209 ILE A O 1
ATOM 1718 N N . PRO A 1 210 ? -24.412 2.095 14.913 1.00 98.31 210 PRO A N 1
ATOM 1719 C CA . PRO A 1 210 ? -25.351 3.153 14.530 1.00 98.31 210 PRO A CA 1
ATOM 1720 C C . PRO A 1 210 ? -24.982 3.871 13.223 1.00 98.31 210 PRO A C 1
ATOM 1722 O O . PRO A 1 210 ? -25.857 4.257 12.448 1.00 98.31 210 PRO A O 1
ATOM 1725 N N . GLU A 1 211 ? -23.684 4.032 12.962 1.00 97.81 211 GLU A N 1
ATOM 1726 C CA . GLU A 1 211 ? -23.160 4.768 11.816 1.00 97.81 211 GLU A CA 1
ATOM 1727 C C . GLU A 1 211 ? -23.130 3.948 10.517 1.00 97.81 211 GLU A C 1
ATOM 1729 O O . GLU A 1 211 ? -22.950 4.536 9.452 1.00 97.81 211 GLU A O 1
ATOM 1734 N N . ALA A 1 212 ? -23.334 2.622 10.559 1.00 98.12 212 ALA A N 1
ATOM 1735 C CA . ALA A 1 212 ? -23.060 1.723 9.431 1.00 98.12 212 ALA A CA 1
ATOM 1736 C C . ALA A 1 212 ? -23.748 2.172 8.136 1.00 98.12 212 ALA A C 1
ATOM 1738 O O . ALA A 1 212 ? -23.107 2.316 7.097 1.00 98.12 212 ALA A O 1
ATOM 1739 N N . LYS A 1 213 ? -25.053 2.463 8.201 1.00 98.25 213 LYS A N 1
ATOM 1740 C CA . LYS A 1 213 ? -25.827 2.903 7.030 1.00 98.25 213 LYS A CA 1
ATOM 1741 C C . LYS A 1 213 ? -25.329 4.238 6.469 1.00 98.25 213 LYS A C 1
ATOM 1743 O O . LYS A 1 213 ? -25.328 4.427 5.253 1.00 98.25 213 LYS A O 1
ATOM 1748 N N . HIS A 1 214 ? -24.941 5.164 7.345 1.00 97.50 214 HIS A N 1
ATOM 1749 C CA . HIS A 1 214 ? -24.423 6.474 6.951 1.00 97.50 214 HIS A CA 1
ATOM 1750 C C . HIS A 1 214 ? -23.034 6.348 6.319 1.00 97.50 214 HIS A C 1
ATOM 1752 O O . HIS A 1 214 ? -22.836 6.802 5.197 1.00 97.50 214 HIS A O 1
ATOM 1758 N N . TRP A 1 215 ? -22.111 5.641 6.971 1.00 96.75 215 TRP A N 1
ATOM 1759 C CA . TRP A 1 215 ? -20.755 5.406 6.473 1.00 96.75 215 TRP A CA 1
ATOM 1760 C C . TRP A 1 215 ? -20.716 4.620 5.163 1.00 96.75 215 TRP A C 1
ATOM 1762 O O . TRP A 1 215 ? -19.962 4.989 4.265 1.00 96.75 215 TRP A O 1
ATOM 1772 N N . ALA A 1 216 ? -21.566 3.599 5.010 1.00 96.25 216 ALA A N 1
ATOM 1773 C CA . ALA A 1 216 ? -21.712 2.884 3.746 1.00 96.25 216 ALA A CA 1
ATOM 1774 C C . ALA A 1 216 ? -22.131 3.840 2.622 1.00 96.25 216 ALA A C 1
ATOM 1776 O O . ALA A 1 216 ? -21.511 3.868 1.561 1.00 96.25 216 ALA A O 1
ATOM 1777 N N . ARG A 1 217 ? -23.148 4.678 2.872 1.00 96.56 217 ARG A N 1
ATOM 1778 C CA . ARG A 1 217 ? -23.617 5.675 1.902 1.00 96.56 217 ARG A CA 1
ATOM 1779 C C . ARG A 1 217 ? -22.525 6.694 1.570 1.00 96.56 217 ARG A C 1
ATOM 1781 O O . ARG A 1 217 ? -22.324 6.981 0.393 1.00 96.56 217 ARG A O 1
ATOM 1788 N N . TYR A 1 218 ? -21.853 7.253 2.575 1.00 95.44 218 TYR A N 1
ATOM 1789 C CA . TYR A 1 218 ? -20.789 8.239 2.386 1.00 95.44 218 TYR A CA 1
ATOM 1790 C C . TYR A 1 218 ? -19.648 7.670 1.539 1.00 95.44 218 TYR A C 1
ATOM 1792 O O . TYR A 1 218 ? -19.312 8.232 0.497 1.00 95.44 218 TYR A O 1
ATOM 1800 N N . GLY A 1 219 ? -19.106 6.516 1.926 1.00 93.62 219 GLY A N 1
ATOM 1801 C CA . GLY A 1 219 ? -17.981 5.926 1.215 1.00 93.62 219 GLY A CA 1
ATOM 1802 C C . GLY A 1 219 ? -18.314 5.466 -0.199 1.00 93.62 219 GLY A C 1
ATOM 1803 O O . GLY A 1 219 ? -17.511 5.682 -1.102 1.00 93.62 219 GLY A O 1
ATOM 1804 N N . GLN A 1 220 ? -19.516 4.929 -0.436 1.00 93.19 220 GLN A N 1
ATOM 1805 C CA . GLN A 1 220 ? -19.986 4.622 -1.793 1.00 93.19 220 GLN A CA 1
ATOM 1806 C C . GLN A 1 220 ? -20.113 5.877 -2.656 1.00 93.19 220 GLN A C 1
ATOM 1808 O O . GLN A 1 220 ? -19.784 5.845 -3.840 1.00 93.19 220 GLN A O 1
ATOM 1813 N N . LEU A 1 221 ? -20.581 6.987 -2.080 1.00 93.81 221 LEU A N 1
ATOM 1814 C CA . LEU A 1 221 ? -20.678 8.255 -2.794 1.00 93.81 221 LEU A CA 1
ATOM 1815 C C . LEU A 1 221 ? -19.294 8.792 -3.176 1.00 93.81 221 LEU A C 1
ATOM 1817 O O . LEU A 1 221 ? -19.098 9.159 -4.329 1.00 93.81 221 LEU A O 1
ATOM 1821 N N . VAL A 1 222 ? -18.338 8.801 -2.244 1.00 92.12 222 VAL A N 1
ATOM 1822 C CA . VAL A 1 222 ? -16.960 9.234 -2.524 1.00 92.12 222 VAL A CA 1
ATOM 1823 C C . VAL A 1 222 ? -16.293 8.323 -3.552 1.00 92.12 222 VAL A C 1
ATOM 1825 O O . VAL A 1 222 ? -15.733 8.810 -4.534 1.00 92.12 222 VAL A O 1
ATOM 1828 N N . PHE A 1 223 ? -16.406 7.004 -3.376 1.00 91.38 223 PHE A N 1
ATOM 1829 C CA . PHE A 1 223 ? -15.874 6.045 -4.336 1.00 91.38 223 PHE A CA 1
ATOM 1830 C C . PHE A 1 223 ? -16.504 6.245 -5.715 1.00 91.38 223 PHE A C 1
ATOM 1832 O O . PHE A 1 223 ? -15.792 6.218 -6.709 1.00 91.38 223 PHE A O 1
ATOM 1839 N N . SER A 1 224 ? -17.812 6.506 -5.796 1.00 91.25 224 SER A N 1
ATOM 1840 C CA . SER A 1 224 ? -18.493 6.786 -7.063 1.00 91.25 224 SER A CA 1
ATOM 1841 C C . SER A 1 224 ? -18.054 8.103 -7.705 1.00 91.25 224 SER A C 1
ATOM 1843 O O . SER A 1 224 ? -18.054 8.178 -8.934 1.00 91.25 224 SER A O 1
ATOM 1845 N N . ASP A 1 225 ? -17.705 9.130 -6.924 1.00 90.62 225 ASP A N 1
ATOM 1846 C CA . ASP A 1 225 ? -17.180 10.389 -7.466 1.00 90.62 225 ASP A CA 1
ATOM 1847 C C . ASP A 1 225 ? -15.853 10.139 -8.199 1.00 90.62 225 ASP A C 1
ATOM 1849 O O . ASP A 1 225 ? -15.664 10.633 -9.310 1.00 90.62 225 ASP A O 1
ATOM 1853 N N . PHE A 1 226 ? -14.966 9.325 -7.612 1.00 90.44 226 PHE A N 1
ATOM 1854 C CA . PHE A 1 226 ? -13.751 8.854 -8.281 1.00 90.44 226 PHE A CA 1
ATOM 1855 C C . PHE A 1 226 ? -14.085 7.922 -9.449 1.00 90.44 226 PHE A C 1
ATOM 1857 O O . PHE A 1 226 ? -13.693 8.190 -10.576 1.00 90.44 226 PHE A O 1
ATOM 1864 N N . TRP A 1 227 ? -14.855 6.860 -9.213 1.00 90.56 227 TRP A N 1
ATOM 1865 C CA . TRP A 1 227 ? -15.112 5.780 -10.169 1.00 90.56 227 TRP A CA 1
ATOM 1866 C C . TRP A 1 227 ? -15.864 6.226 -11.426 1.00 90.56 227 TRP A C 1
ATOM 1868 O O . TRP A 1 227 ? -15.812 5.552 -12.446 1.00 90.56 227 TRP A O 1
ATOM 1878 N N . LYS A 1 228 ? -16.578 7.352 -11.389 1.00 90.12 228 LYS A N 1
ATOM 1879 C CA . LYS A 1 228 ? -17.217 7.919 -12.582 1.00 90.12 228 LYS A CA 1
ATOM 1880 C C . LYS A 1 228 ? -16.209 8.538 -13.555 1.00 90.12 228 LYS A C 1
ATOM 1882 O O . LYS A 1 228 ? -16.480 8.567 -14.750 1.00 90.12 228 LYS A O 1
ATOM 1887 N N . VAL A 1 229 ? -15.114 9.090 -13.037 1.00 87.62 229 VAL A N 1
ATOM 1888 C CA . VAL A 1 229 ? -14.098 9.813 -13.821 1.00 87.62 229 VAL A CA 1
ATOM 1889 C C . VAL A 1 229 ? -12.852 8.954 -14.034 1.00 87.62 229 VAL A C 1
ATOM 1891 O O . VAL A 1 229 ? -12.235 9.038 -15.087 1.00 87.62 229 VAL A O 1
ATOM 1894 N N . LYS A 1 230 ? -12.513 8.128 -13.036 1.00 88.19 230 LYS A N 1
ATOM 1895 C CA . LYS A 1 230 ? -11.341 7.246 -12.967 1.00 88.19 230 LYS A CA 1
ATOM 1896 C C . LYS A 1 230 ? -10.058 7.978 -13.325 1.00 88.19 230 LYS A C 1
ATOM 1898 O O . LYS A 1 230 ? -9.234 7.489 -14.080 1.00 88.19 230 LYS A O 1
ATOM 1903 N N . ASP A 1 231 ? -9.914 9.165 -12.756 1.00 83.19 231 ASP A N 1
ATOM 1904 C CA . ASP A 1 231 ? -8.722 9.988 -12.862 1.00 83.19 231 ASP A CA 1
ATOM 1905 C C . ASP A 1 231 ? -8.543 10.771 -11.560 1.00 83.19 231 ASP A C 1
ATOM 1907 O O . ASP A 1 231 ? -9.462 10.881 -10.736 1.00 83.19 231 ASP A O 1
ATOM 1911 N N . VAL A 1 232 ? -7.345 11.306 -11.368 1.00 78.12 232 VAL A N 1
ATOM 1912 C CA . VAL A 1 232 ? -6.977 12.082 -10.193 1.00 78.12 232 VAL A CA 1
ATOM 1913 C C . VAL A 1 232 ? -6.891 13.559 -10.578 1.00 78.12 232 VAL A C 1
ATOM 1915 O O . VAL A 1 232 ? -6.076 13.920 -11.426 1.00 78.12 232 VAL A O 1
ATOM 1918 N N . PRO A 1 233 ? -7.681 14.453 -9.950 1.00 70.12 233 PRO A N 1
ATOM 1919 C CA . PRO A 1 233 ? -7.723 15.866 -10.332 1.00 70.12 233 PRO A CA 1
ATOM 1920 C C . PRO A 1 233 ? -6.406 16.612 -10.069 1.00 70.12 233 PRO A C 1
ATOM 1922 O O . PRO A 1 233 ? -6.172 17.677 -10.637 1.00 70.12 233 PRO A O 1
ATOM 1925 N N . GLN A 1 234 ? -5.551 16.086 -9.188 1.00 76.69 234 GLN A N 1
ATOM 1926 C CA . GLN A 1 234 ? -4.258 16.678 -8.865 1.00 76.69 234 GLN A CA 1
ATOM 1927 C C . GLN A 1 234 ? -3.212 16.246 -9.899 1.00 76.69 234 GLN A C 1
ATOM 1929 O O . GLN A 1 234 ? -2.796 15.091 -9.936 1.00 76.69 234 GLN A O 1
ATOM 1934 N N . ASN A 1 235 ? -2.790 17.188 -10.748 1.00 82.88 235 ASN A N 1
ATOM 1935 C CA . ASN A 1 235 ? -1.713 16.972 -11.712 1.00 82.88 235 ASN A CA 1
ATOM 1936 C C . ASN A 1 235 ? -0.343 17.212 -11.060 1.00 82.88 235 ASN A C 1
ATOM 1938 O O . ASN A 1 235 ? 0.314 18.227 -11.306 1.00 82.88 235 ASN A O 1
ATOM 1942 N N . ASP A 1 236 ? 0.062 16.293 -10.194 1.00 88.19 236 ASP A N 1
ATOM 1943 C CA . ASP A 1 236 ? 1.346 16.319 -9.501 1.00 88.19 236 ASP A CA 1
ATOM 1944 C C . ASP A 1 236 ? 1.872 14.909 -9.271 1.00 88.19 236 ASP A C 1
ATOM 1946 O O . ASP A 1 236 ? 1.229 13.949 -9.656 1.00 88.19 236 ASP A O 1
ATOM 1950 N N . THR A 1 237 ? 3.043 14.777 -8.662 1.00 86.56 237 THR A N 1
ATOM 1951 C CA . THR A 1 237 ? 3.688 13.473 -8.423 1.00 86.56 237 THR A CA 1
ATOM 1952 C C . THR A 1 237 ? 3.608 13.007 -6.977 1.00 86.56 237 THR A C 1
ATOM 1954 O O . THR A 1 237 ? 4.123 11.927 -6.678 1.00 86.56 237 THR A O 1
ATOM 1957 N N . GLY A 1 238 ? 3.009 13.814 -6.097 1.00 84.62 238 GLY A N 1
ATOM 1958 C CA . GLY A 1 238 ? 2.897 13.592 -4.660 1.00 84.62 238 GLY A CA 1
ATOM 1959 C C . GLY A 1 238 ? 1.472 13.242 -4.248 1.00 84.62 238 GLY A C 1
ATOM 1960 O O . GLY A 1 238 ? 1.163 12.076 -4.014 1.00 84.62 238 GLY A O 1
ATOM 1961 N N . TYR A 1 239 ? 0.594 14.243 -4.178 1.00 84.88 239 TYR A N 1
ATOM 1962 C CA . TYR A 1 239 ? -0.789 14.065 -3.736 1.00 84.88 239 TYR A CA 1
ATOM 1963 C C . TYR A 1 239 ? -1.640 13.249 -4.705 1.00 84.88 239 TYR A C 1
ATOM 1965 O O . TYR A 1 239 ? -2.648 12.691 -4.272 1.00 84.88 239 TYR A O 1
ATOM 1973 N N . MET A 1 240 ? -1.247 13.123 -5.980 1.00 86.38 240 MET A N 1
ATOM 1974 C CA . MET A 1 240 ? -1.983 12.271 -6.922 1.00 86.38 240 MET A CA 1
ATOM 1975 C C . MET A 1 240 ? -2.085 10.804 -6.460 1.00 86.38 240 MET A C 1
ATOM 1977 O O . MET A 1 240 ? -2.959 10.066 -6.908 1.00 86.38 240 MET A O 1
ATOM 1981 N N . MET A 1 241 ? -1.188 10.375 -5.568 1.00 86.44 241 MET A N 1
ATOM 1982 C CA . MET A 1 241 ? -1.111 8.999 -5.087 1.00 86.44 241 MET A CA 1
ATOM 1983 C C . MET A 1 241 ? -2.143 8.676 -4.009 1.00 86.44 241 MET A C 1
ATOM 1985 O O . MET A 1 241 ? -2.689 7.572 -4.001 1.00 86.44 241 MET A O 1
ATOM 1989 N N . GLY A 1 242 ? -2.467 9.641 -3.146 1.00 86.69 242 GLY A N 1
ATOM 1990 C CA . GLY A 1 242 ? -3.414 9.464 -2.043 1.00 86.69 242 GLY A CA 1
ATOM 1991 C C . GLY A 1 242 ? -4.785 8.916 -2.470 1.00 86.69 242 GLY A C 1
ATOM 1992 O O . GLY A 1 242 ? -5.242 7.920 -1.909 1.00 86.69 242 GLY A O 1
ATOM 1993 N N . PRO A 1 243 ? -5.441 9.474 -3.510 1.00 87.94 243 PRO A N 1
ATOM 1994 C CA . PRO A 1 243 ? -6.709 8.959 -4.033 1.00 87.94 243 PRO A CA 1
ATOM 1995 C C . PRO A 1 243 ? -6.640 7.521 -4.547 1.00 87.94 243 PRO A C 1
ATOM 1997 O O . PRO A 1 243 ? -7.650 6.818 -4.545 1.00 87.94 243 PRO A O 1
ATOM 2000 N N . LEU A 1 244 ? -5.463 7.093 -5.008 1.00 89.62 244 LEU A N 1
ATOM 2001 C CA . LEU A 1 244 ? -5.254 5.795 -5.642 1.00 89.62 244 LEU A CA 1
ATOM 2002 C C . LEU A 1 244 ? -4.919 4.693 -4.639 1.00 89.62 244 LEU A C 1
ATOM 2004 O O . LEU A 1 244 ? -5.123 3.524 -4.961 1.00 89.62 244 LEU A O 1
ATOM 2008 N N . LEU A 1 245 ? -4.476 5.046 -3.426 1.00 88.62 245 LEU A N 1
ATOM 2009 C CA . LEU A 1 245 ? -4.163 4.108 -2.344 1.00 88.62 245 LEU A CA 1
ATOM 2010 C C . LEU A 1 245 ? -5.257 3.055 -2.155 1.00 88.62 245 LEU A C 1
ATOM 2012 O O . LEU A 1 245 ? -5.005 1.853 -2.204 1.00 88.62 245 LEU A O 1
ATOM 2016 N N . MET A 1 246 ? -6.492 3.511 -1.962 1.00 89.25 246 MET A N 1
ATOM 2017 C CA . MET A 1 246 ? -7.587 2.622 -1.589 1.00 89.25 246 MET A CA 1
ATOM 2018 C C . MET A 1 246 ? -8.055 1.734 -2.741 1.00 89.25 246 MET A C 1
ATOM 2020 O O . MET A 1 246 ? -8.133 0.524 -2.529 1.00 89.25 246 MET A O 1
ATOM 2024 N N . PRO A 1 247 ? -8.293 2.247 -3.965 1.00 88.19 247 PRO A N 1
ATOM 2025 C CA . PRO A 1 247 ? -8.543 1.385 -5.117 1.00 88.19 247 PRO A CA 1
ATOM 2026 C C . PRO A 1 247 ? -7.417 0.368 -5.363 1.00 88.19 247 PRO A C 1
ATOM 2028 O O . PRO A 1 247 ? -7.703 -0.806 -5.582 1.00 88.19 247 PRO A O 1
ATOM 2031 N N . LEU A 1 248 ? -6.145 0.776 -5.283 1.00 90.56 248 LEU A N 1
ATOM 2032 C CA . LEU A 1 248 ? -5.009 -0.098 -5.594 1.00 90.56 248 LEU A CA 1
ATOM 2033 C C . LEU A 1 248 ? -4.782 -1.194 -4.554 1.00 90.56 248 LEU A C 1
ATOM 2035 O O . LEU A 1 248 ? -4.475 -2.329 -4.928 1.00 90.56 248 LEU A O 1
ATOM 2039 N N . PHE A 1 249 ? -4.927 -0.883 -3.266 1.00 90.06 249 PHE A N 1
ATOM 2040 C CA . PHE A 1 249 ? -4.641 -1.841 -2.199 1.00 90.06 249 PHE A CA 1
ATOM 2041 C C . PHE A 1 249 ? -5.870 -2.617 -1.729 1.00 90.06 249 PHE A C 1
ATOM 2043 O O . PHE A 1 249 ? -5.713 -3.769 -1.327 1.00 90.06 249 PHE A O 1
ATOM 2050 N N . HIS A 1 250 ? -7.071 -2.035 -1.837 1.00 88.69 250 HIS A N 1
ATOM 2051 C CA . HIS A 1 250 ? -8.314 -2.579 -1.267 1.00 88.69 250 HIS A CA 1
ATOM 2052 C C . HIS A 1 250 ? -9.525 -2.542 -2.198 1.00 88.69 250 HIS A C 1
ATOM 2054 O O . HIS A 1 250 ? -10.610 -2.950 -1.786 1.00 88.69 250 HIS A O 1
ATOM 2060 N N . GLY A 1 251 ? -9.382 -2.069 -3.437 1.00 84.75 251 GLY A N 1
ATOM 2061 C CA . GLY A 1 251 ? -10.498 -1.959 -4.376 1.00 84.75 251 GLY A CA 1
ATOM 2062 C C . GLY A 1 251 ? -11.178 -3.300 -4.654 1.00 84.75 251 GLY A C 1
ATOM 2063 O O . GLY A 1 251 ? -12.403 -3.370 -4.675 1.00 84.75 251 GLY A O 1
ATOM 2064 N N . ASP A 1 252 ? -10.397 -4.375 -4.759 1.00 85.38 252 ASP A N 1
ATOM 2065 C CA . ASP A 1 252 ? -10.917 -5.738 -4.907 1.00 85.38 252 ASP A CA 1
ATOM 2066 C C . ASP A 1 252 ? -11.723 -6.212 -3.695 1.00 85.38 252 ASP A C 1
ATOM 2068 O O . ASP A 1 252 ? -12.766 -6.845 -3.836 1.00 85.38 252 ASP A O 1
ATOM 2072 N N . ARG A 1 253 ? -11.290 -5.841 -2.489 1.00 81.75 253 ARG A N 1
ATOM 2073 C CA . ARG A 1 253 ? -12.003 -6.140 -1.239 1.00 81.75 253 ARG A CA 1
ATOM 2074 C C . ARG A 1 253 ? -13.305 -5.355 -1.116 1.00 81.75 253 ARG A C 1
ATOM 2076 O O . ARG A 1 253 ? -14.280 -5.879 -0.590 1.00 81.75 253 ARG A O 1
ATOM 2083 N N . LEU A 1 254 ? -13.317 -4.109 -1.586 1.00 77.25 254 LEU A N 1
ATOM 2084 C CA . LEU A 1 254 ? -14.496 -3.241 -1.582 1.00 77.25 254 LEU A CA 1
ATOM 2085 C C . LEU A 1 254 ? -15.556 -3.696 -2.589 1.00 77.25 254 LEU A C 1
ATOM 2087 O O . LEU A 1 254 ? -16.749 -3.651 -2.293 1.00 77.25 254 LEU A O 1
ATOM 2091 N N . LEU A 1 255 ? -15.124 -4.110 -3.780 1.00 77.56 255 LEU A N 1
ATOM 2092 C CA . LEU A 1 255 ? -16.014 -4.455 -4.891 1.00 77.56 255 LEU A CA 1
ATOM 2093 C C . LEU A 1 255 ? -16.341 -5.951 -4.955 1.00 77.56 255 LEU A C 1
ATOM 2095 O O . LEU A 1 255 ? -17.317 -6.329 -5.599 1.00 77.56 255 LEU A O 1
ATOM 2099 N N . GLY A 1 256 ? -15.554 -6.792 -4.281 1.00 84.94 256 GLY A N 1
ATOM 2100 C CA . GLY A 1 256 ? -15.672 -8.249 -4.333 1.00 84.94 256 GLY A CA 1
ATOM 2101 C C . GLY A 1 256 ? -15.193 -8.863 -5.653 1.00 84.94 256 GLY A C 1
ATOM 2102 O O . GLY A 1 256 ? -15.456 -10.039 -5.893 1.00 84.94 256 GLY A O 1
ATOM 2103 N N . ASP A 1 257 ? -14.527 -8.086 -6.513 1.00 85.50 257 ASP A N 1
ATOM 2104 C CA . ASP A 1 257 ? -13.978 -8.516 -7.801 1.00 85.50 257 ASP A CA 1
ATOM 2105 C C . ASP A 1 257 ? -12.765 -7.669 -8.228 1.00 85.50 257 ASP A C 1
ATOM 2107 O O . ASP A 1 257 ? -12.441 -6.658 -7.610 1.00 85.50 257 ASP A O 1
ATOM 2111 N N . ASP A 1 258 ? -12.094 -8.062 -9.311 1.00 89.25 258 ASP A N 1
ATOM 2112 C CA . ASP A 1 258 ? -10.868 -7.410 -9.785 1.00 89.25 258 ASP A CA 1
ATOM 2113 C C . ASP A 1 258 ? -11.109 -6.241 -10.759 1.00 89.25 258 ASP A C 1
ATOM 2115 O O . ASP A 1 258 ? -10.187 -5.819 -11.460 1.00 89.25 258 ASP A O 1
ATOM 2119 N N . ARG A 1 259 ? -12.321 -5.661 -10.819 1.00 91.56 259 ARG A N 1
ATOM 2120 C CA . ARG A 1 259 ? -12.643 -4.662 -11.858 1.00 91.56 259 ARG A CA 1
ATOM 2121 C C . ARG A 1 259 ? -11.787 -3.400 -11.811 1.00 91.56 259 ARG A C 1
ATOM 2123 O O . ARG A 1 259 ? -11.591 -2.778 -12.849 1.00 91.56 259 ARG A O 1
ATOM 2130 N N . VAL A 1 260 ? -11.250 -3.022 -10.646 1.00 91.00 260 VAL A N 1
ATOM 2131 C CA . VAL A 1 260 ? -10.286 -1.907 -10.541 1.00 91.00 260 VAL A CA 1
ATOM 2132 C C . VAL A 1 260 ? -9.062 -2.157 -11.420 1.00 91.00 260 VAL A C 1
ATOM 2134 O O . VAL A 1 260 ? -8.513 -1.217 -11.985 1.00 91.00 260 VAL A O 1
ATOM 2137 N N . TYR A 1 261 ? -8.660 -3.418 -11.565 1.00 92.25 261 TYR A N 1
ATOM 2138 C CA . TYR A 1 261 ? -7.493 -3.818 -12.337 1.00 92.25 261 TYR A CA 1
ATOM 2139 C C . TYR A 1 261 ? -7.817 -4.123 -13.797 1.00 92.25 261 TYR A C 1
ATOM 2141 O O . TYR A 1 261 ? -6.916 -4.089 -14.620 1.00 92.25 261 TYR A O 1
ATOM 2149 N N . THR A 1 262 ? -9.069 -4.397 -14.162 1.00 89.38 262 THR A N 1
ATOM 2150 C CA . THR A 1 262 ? -9.424 -4.770 -15.544 1.00 89.38 262 THR A CA 1
ATOM 2151 C C . THR A 1 262 ? -10.177 -3.682 -16.311 1.00 89.38 262 THR A C 1
ATOM 2153 O O . THR A 1 262 ? -10.374 -3.818 -17.516 1.00 89.38 262 THR A O 1
ATOM 2156 N N . ASP A 1 263 ? -10.632 -2.618 -15.643 1.00 93.12 263 ASP A N 1
ATOM 2157 C CA . ASP A 1 263 ? -11.361 -1.521 -16.285 1.00 93.12 263 ASP A CA 1
ATOM 2158 C C . ASP A 1 263 ? -10.449 -0.723 -17.252 1.00 93.12 263 ASP A C 1
ATOM 2160 O O . ASP A 1 263 ? -9.374 -0.272 -16.844 1.00 93.12 263 ASP A O 1
ATOM 2164 N N . PRO A 1 264 ? -10.848 -0.519 -18.527 1.00 92.31 264 PRO A N 1
ATOM 2165 C CA . PRO A 1 264 ? -10.008 0.157 -19.520 1.00 92.31 264 PRO A CA 1
ATOM 2166 C C . PRO A 1 264 ? -9.630 1.604 -19.184 1.00 92.31 264 PRO A C 1
ATOM 2168 O O . PRO A 1 264 ? -8.589 2.077 -19.635 1.00 92.31 264 PRO A O 1
ATOM 2171 N N . GLU A 1 265 ? -10.453 2.327 -18.425 1.00 92.38 265 GLU A N 1
ATOM 2172 C CA . GLU A 1 265 ? -10.144 3.698 -18.005 1.00 92.38 265 GLU A CA 1
ATOM 2173 C C . GLU A 1 265 ? -9.164 3.687 -16.821 1.00 92.38 265 GLU A C 1
ATOM 2175 O O . GLU A 1 265 ? -8.213 4.465 -16.812 1.00 92.38 265 GLU A O 1
ATOM 2180 N N . MET A 1 266 ? -9.283 2.730 -15.888 1.00 92.06 266 MET A N 1
ATOM 2181 C CA . MET A 1 266 ? -8.256 2.531 -14.849 1.00 92.06 266 MET A CA 1
ATOM 2182 C C . MET A 1 266 ? -6.893 2.158 -15.441 1.00 92.06 266 MET A C 1
ATOM 2184 O O . MET A 1 266 ? -5.859 2.617 -14.957 1.00 92.06 266 MET A O 1
ATOM 2188 N N . GLN A 1 267 ? -6.873 1.376 -16.523 1.00 90.12 267 GLN A N 1
ATOM 2189 C CA . GLN A 1 267 ? -5.633 1.035 -17.226 1.00 90.12 267 GLN A CA 1
ATOM 2190 C C . GLN A 1 267 ? -4.894 2.266 -17.771 1.00 90.12 267 GLN A C 1
ATOM 2192 O O . GLN A 1 267 ? -3.663 2.258 -17.837 1.00 90.12 267 GLN A O 1
ATOM 2197 N N . GLN A 1 268 ? -5.605 3.349 -18.102 1.00 89.25 268 GLN A N 1
ATOM 2198 C CA . GLN A 1 268 ? -4.975 4.611 -18.503 1.00 89.25 268 GLN A CA 1
ATOM 2199 C C . GLN A 1 268 ? -4.263 5.276 -17.319 1.00 89.25 268 GLN A C 1
ATOM 2201 O O . GLN A 1 268 ? -3.137 5.749 -17.473 1.00 89.25 268 GLN A O 1
ATOM 2206 N N . VAL A 1 269 ? -4.860 5.236 -16.123 1.00 90.19 269 VAL A N 1
ATOM 2207 C CA . VAL A 1 269 ? -4.228 5.726 -14.886 1.00 90.19 269 VAL A CA 1
ATOM 2208 C C . VAL A 1 269 ? -2.982 4.911 -14.549 1.00 90.19 269 VAL A C 1
ATOM 2210 O O . VAL A 1 269 ? -1.933 5.479 -14.253 1.00 90.19 269 VAL A O 1
ATOM 2213 N N . PHE A 1 270 ? -3.049 3.583 -14.636 1.00 91.25 270 PHE A N 1
ATOM 2214 C CA . PHE A 1 270 ? -1.892 2.722 -14.364 1.00 91.25 270 PHE A CA 1
ATOM 2215 C C . PHE A 1 270 ? -0.779 2.913 -15.390 1.00 91.25 270 PHE A C 1
ATOM 2217 O O . PHE A 1 270 ? 0.393 3.023 -15.025 1.00 91.25 270 PHE A O 1
ATOM 2224 N N . THR A 1 271 ? -1.150 3.055 -16.664 1.00 88.25 271 THR A N 1
ATOM 2225 C CA . THR A 1 271 ? -0.223 3.426 -17.733 1.00 88.25 271 THR A CA 1
ATOM 2226 C C . THR A 1 271 ? 0.458 4.759 -17.427 1.00 88.25 271 THR A C 1
ATOM 2228 O O . THR A 1 271 ? 1.677 4.845 -17.549 1.00 88.25 271 THR A O 1
ATOM 2231 N N . ARG A 1 272 ? -0.277 5.777 -16.959 1.00 88.12 272 ARG A N 1
ATOM 2232 C CA . ARG A 1 272 ? 0.303 7.062 -16.539 1.00 88.12 272 ARG A CA 1
ATOM 2233 C C . ARG A 1 272 ? 1.336 6.892 -15.419 1.00 88.12 272 ARG A C 1
ATOM 2235 O O . ARG A 1 272 ? 2.434 7.420 -15.550 1.00 88.12 272 ARG A O 1
ATOM 2242 N N . ILE A 1 273 ? 1.027 6.135 -14.362 1.00 89.75 273 ILE A N 1
ATOM 2243 C CA . ILE A 1 273 ? 1.960 5.906 -13.237 1.00 89.75 273 ILE A CA 1
ATOM 2244 C C . ILE A 1 273 ? 3.276 5.290 -13.727 1.00 89.75 273 ILE A C 1
ATOM 2246 O O . ILE A 1 273 ? 4.351 5.683 -13.274 1.00 89.75 273 ILE A O 1
ATOM 2250 N N . MET A 1 274 ? 3.185 4.336 -14.655 1.00 89.88 274 MET A N 1
ATOM 2251 C CA . MET A 1 274 ? 4.343 3.697 -15.275 1.00 89.88 274 MET A CA 1
ATOM 2252 C C . MET A 1 274 ? 5.129 4.671 -16.171 1.00 89.88 274 MET A C 1
ATOM 2254 O O . MET A 1 274 ? 6.352 4.711 -16.099 1.00 89.88 274 MET A O 1
ATOM 2258 N N . MET A 1 275 ? 4.433 5.480 -16.977 1.00 86.50 275 MET A N 1
ATOM 2259 C CA . MET A 1 275 ? 5.012 6.444 -17.929 1.00 86.50 275 MET A CA 1
ATOM 2260 C C . MET A 1 275 ? 5.744 7.621 -17.280 1.00 86.50 275 MET A C 1
ATOM 2262 O O . MET A 1 275 ? 6.553 8.283 -17.924 1.00 86.50 275 MET A O 1
ATOM 2266 N N . GLU A 1 276 ? 5.455 7.912 -16.018 1.00 88.12 276 GLU A N 1
ATOM 2267 C CA . GLU A 1 276 ? 6.136 8.970 -15.270 1.00 88.12 276 GLU A CA 1
ATOM 2268 C C . GLU A 1 276 ? 7.559 8.583 -14.833 1.00 88.12 276 GLU A C 1
ATOM 2270 O O . GLU A 1 276 ? 8.335 9.440 -14.400 1.00 88.12 276 GLU A O 1
ATOM 2275 N N . VAL A 1 277 ? 7.911 7.303 -14.967 1.00 89.06 277 VAL A N 1
ATOM 2276 C CA . VAL A 1 277 ? 9.235 6.771 -14.655 1.00 89.06 277 VAL A CA 1
ATOM 2277 C C . VAL A 1 277 ? 10.127 6.868 -15.890 1.00 89.06 277 VAL A C 1
ATOM 2279 O O . VAL A 1 277 ? 9.757 6.445 -16.983 1.00 89.06 277 VAL A O 1
ATOM 2282 N N . SER A 1 278 ? 11.329 7.416 -15.724 1.00 86.06 278 SER A N 1
ATOM 2283 C CA . SER A 1 278 ? 12.313 7.483 -16.804 1.00 86.06 278 SER A CA 1
ATOM 2284 C C . SER A 1 278 ? 12.797 6.088 -17.216 1.00 86.06 278 SER A C 1
ATOM 2286 O O . SER A 1 278 ? 12.724 5.132 -16.443 1.00 86.06 278 SER A O 1
ATOM 2288 N N . SER A 1 279 ? 13.413 5.978 -18.397 1.00 80.62 279 SER A N 1
ATOM 2289 C CA . SER A 1 279 ? 14.066 4.739 -18.855 1.00 80.62 279 SER A CA 1
ATOM 2290 C C . SER A 1 279 ? 15.152 4.222 -17.904 1.00 80.62 279 SER A C 1
ATOM 2292 O O . SER A 1 279 ? 15.526 3.055 -17.962 1.00 80.62 279 SER A O 1
ATOM 2294 N N . ASP A 1 280 ? 15.662 5.075 -17.015 1.00 81.38 280 ASP A N 1
ATOM 2295 C CA . ASP A 1 280 ? 16.643 4.696 -16.001 1.00 81.38 280 ASP A CA 1
ATOM 2296 C C . ASP A 1 280 ? 16.031 4.204 -14.696 1.00 81.38 280 ASP A C 1
ATOM 2298 O O . ASP A 1 280 ? 16.749 3.638 -13.880 1.00 81.38 280 ASP A O 1
ATOM 2302 N N . GLY A 1 281 ? 14.724 4.390 -14.507 1.00 88.38 281 GLY A N 1
ATOM 2303 C CA . GLY A 1 281 ? 14.046 4.122 -13.244 1.00 88.38 281 GLY A CA 1
ATOM 2304 C C . GLY A 1 281 ? 13.954 5.332 -12.318 1.00 88.38 281 GLY A C 1
ATOM 2305 O O . GLY A 1 281 ? 13.664 5.161 -11.140 1.00 88.38 281 GLY A O 1
ATOM 2306 N N . ALA A 1 282 ? 14.192 6.548 -12.811 1.00 87.75 282 ALA A N 1
ATOM 2307 C CA . ALA A 1 282 ? 14.054 7.757 -12.005 1.00 87.75 282 ALA A CA 1
ATOM 2308 C C . ALA A 1 282 ? 12.638 8.330 -12.080 1.00 87.75 282 ALA A C 1
ATOM 2310 O O . ALA A 1 282 ? 12.051 8.406 -13.160 1.00 87.75 282 ALA A O 1
ATOM 2311 N N . MET A 1 283 ? 12.128 8.825 -10.955 1.00 87.69 283 MET A N 1
ATOM 2312 C CA . MET A 1 283 ? 10.867 9.554 -10.901 1.00 87.69 283 MET A CA 1
ATOM 2313 C C . MET A 1 283 ? 11.099 11.071 -10.910 1.00 87.69 283 MET A C 1
ATOM 2315 O O . MET A 1 283 ? 11.604 11.648 -9.940 1.00 87.69 283 MET A O 1
ATOM 2319 N N . ASN A 1 284 ? 10.696 11.722 -12.004 1.00 84.56 284 ASN A N 1
ATOM 2320 C CA . ASN A 1 284 ? 10.851 13.165 -12.189 1.00 84.56 284 ASN A CA 1
ATOM 2321 C C . ASN A 1 284 ? 9.694 13.937 -11.535 1.00 84.56 284 ASN A C 1
ATOM 2323 O O . ASN A 1 284 ? 8.553 13.807 -11.979 1.00 84.56 284 ASN A O 1
ATOM 2327 N N . PRO A 1 285 ? 9.948 14.765 -10.512 1.00 85.56 285 PRO A N 1
ATOM 2328 C CA . PRO A 1 285 ? 8.878 15.452 -9.809 1.00 85.56 285 PRO A CA 1
ATOM 2329 C C . PRO A 1 285 ? 8.239 16.554 -10.662 1.00 85.56 285 PRO A C 1
ATOM 2331 O O . PRO A 1 285 ? 8.926 17.328 -11.327 1.00 85.56 285 PRO A O 1
ATOM 2334 N N . TYR A 1 286 ? 6.920 16.686 -10.560 1.00 88.06 286 TYR A N 1
ATOM 2335 C CA . TYR A 1 286 ? 6.163 17.853 -11.015 1.00 88.06 286 TYR A CA 1
ATOM 2336 C C . TYR A 1 286 ? 4.976 18.122 -10.075 1.00 88.06 286 TYR A C 1
ATOM 2338 O O . TYR A 1 286 ? 4.574 17.241 -9.306 1.00 88.06 286 TYR A O 1
ATOM 2346 N N . GLY A 1 287 ? 4.450 19.355 -10.104 1.00 89.75 287 GLY A N 1
ATOM 2347 C CA . GLY A 1 287 ? 3.434 19.835 -9.153 1.00 89.75 287 GLY A CA 1
ATOM 2348 C C . GLY A 1 287 ? 3.921 19.785 -7.694 1.00 89.75 287 GLY A C 1
ATOM 2349 O O . GLY A 1 287 ? 5.130 19.747 -7.466 1.00 89.75 287 GLY A O 1
ATOM 2350 N N . PRO A 1 288 ? 3.036 19.805 -6.684 1.00 87.75 288 PRO A N 1
ATOM 2351 C CA . PRO A 1 288 ? 3.427 19.521 -5.303 1.00 87.75 288 PRO A CA 1
ATOM 2352 C C . PRO A 1 288 ? 4.062 18.129 -5.146 1.00 87.75 288 PRO A C 1
ATOM 2354 O O . PRO A 1 288 ? 3.484 17.119 -5.538 1.00 87.75 288 PRO A O 1
ATOM 2357 N N . ASN A 1 289 ? 5.272 18.074 -4.586 1.00 87.31 289 ASN A N 1
ATOM 2358 C CA . ASN A 1 289 ? 6.053 16.843 -4.465 1.00 87.31 289 ASN A CA 1
ATOM 2359 C C . ASN A 1 289 ? 7.086 16.930 -3.326 1.00 87.31 289 ASN A C 1
ATOM 2361 O O . ASN A 1 289 ? 7.388 18.021 -2.843 1.00 87.31 289 ASN A O 1
ATOM 2365 N N . GLY A 1 290 ? 7.638 15.781 -2.925 1.00 81.19 290 GLY A N 1
ATOM 2366 C CA . GLY A 1 290 ? 8.666 15.672 -1.881 1.00 81.19 290 GLY A CA 1
ATOM 2367 C C . GLY A 1 290 ? 10.108 15.832 -2.378 1.00 81.19 290 GLY A C 1
ATOM 2368 O O . GLY A 1 290 ? 11.042 15.498 -1.657 1.00 81.19 290 GLY A O 1
ATOM 2369 N N . GLY A 1 291 ? 10.308 16.299 -3.610 1.00 84.00 291 GLY A N 1
ATOM 2370 C CA . GLY A 1 291 ? 11.605 16.407 -4.270 1.00 84.00 291 GLY A CA 1
ATOM 2371 C C . GLY A 1 291 ? 11.873 15.287 -5.274 1.00 84.00 291 GLY A C 1
ATOM 2372 O O . GLY A 1 291 ? 11.020 14.445 -5.575 1.00 84.00 291 GLY A O 1
ATOM 2373 N N . TYR A 1 292 ? 13.090 15.298 -5.815 1.00 84.50 292 TYR A N 1
ATOM 2374 C CA . TYR A 1 292 ? 13.532 14.338 -6.819 1.00 84.50 292 TYR A CA 1
ATOM 2375 C C . TYR A 1 292 ? 13.431 12.896 -6.316 1.00 84.50 292 TYR A C 1
ATOM 2377 O O . TYR A 1 292 ? 13.868 12.596 -5.209 1.00 84.50 292 TYR A O 1
ATOM 2385 N N . ASN A 1 293 ? 12.851 12.013 -7.132 1.00 86.00 293 ASN A N 1
ATOM 2386 C CA . ASN A 1 293 ? 12.655 10.593 -6.838 1.00 86.00 293 ASN A CA 1
ATOM 2387 C C . ASN A 1 293 ? 11.842 10.259 -5.563 1.00 86.00 293 ASN A C 1
ATOM 2389 O O . ASN A 1 293 ? 11.703 9.091 -5.208 1.00 86.00 293 ASN A O 1
ATOM 2393 N N . SER A 1 294 ? 11.247 11.257 -4.898 1.00 83.56 294 SER A N 1
ATOM 2394 C CA . SER A 1 294 ? 10.605 11.112 -3.578 1.00 83.56 294 SER A CA 1
ATOM 2395 C C . SER A 1 294 ? 9.427 10.133 -3.536 1.00 83.56 294 SER A C 1
ATOM 2397 O O . SER A 1 294 ? 9.116 9.577 -2.487 1.00 83.56 294 SER A O 1
ATOM 2399 N N . THR A 1 295 ? 8.776 9.888 -4.674 1.00 89.06 295 THR A N 1
ATOM 2400 C CA . THR A 1 295 ? 7.611 8.996 -4.785 1.00 89.06 295 THR A CA 1
ATOM 2401 C C . THR A 1 295 ? 7.919 7.715 -5.566 1.00 89.06 295 THR A C 1
ATOM 2403 O O . THR A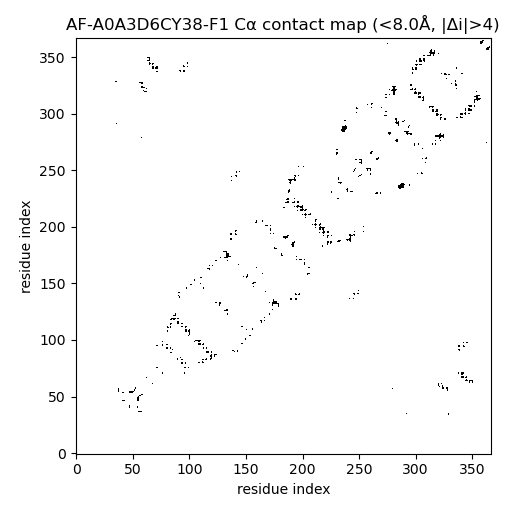 1 295 ? 7.009 7.008 -6.004 1.00 89.06 295 THR A O 1
ATOM 2406 N N . ALA A 1 296 ? 9.205 7.379 -5.723 1.00 91.88 296 ALA A N 1
ATOM 2407 C CA . ALA A 1 296 ? 9.646 6.133 -6.349 1.00 91.88 296 ALA A CA 1
ATOM 2408 C C . ALA A 1 296 ? 9.229 4.900 -5.542 1.00 91.88 296 ALA A C 1
ATOM 2410 O O . ALA A 1 296 ? 8.666 3.964 -6.103 1.00 91.88 296 ALA A O 1
ATOM 2411 N N . HIS A 1 297 ? 9.420 4.926 -4.219 1.00 92.12 297 HIS A N 1
ATOM 2412 C CA . HIS A 1 297 ? 9.053 3.818 -3.329 1.00 92.12 297 HIS A CA 1
ATOM 2413 C C . HIS A 1 297 ? 7.572 3.435 -3.466 1.00 92.12 297 HIS A C 1
ATOM 2415 O O . HIS A 1 297 ? 7.234 2.259 -3.576 1.00 92.12 297 HIS A O 1
ATOM 2421 N N . PHE A 1 298 ? 6.694 4.439 -3.544 1.00 92.12 298 PHE A N 1
ATOM 2422 C CA . PHE A 1 298 ? 5.271 4.231 -3.784 1.00 92.12 298 PHE A CA 1
ATOM 2423 C C . PHE A 1 298 ? 5.014 3.453 -5.070 1.00 92.12 298 PHE A C 1
ATOM 2425 O O . PHE A 1 298 ? 4.332 2.423 -5.051 1.00 92.12 298 PHE A O 1
ATOM 2432 N N . ARG A 1 299 ? 5.616 3.918 -6.170 1.00 94.31 299 ARG A N 1
ATOM 2433 C CA . ARG A 1 299 ? 5.473 3.297 -7.487 1.00 94.31 299 ARG A CA 1
ATOM 2434 C C . ARG A 1 299 ? 5.966 1.860 -7.494 1.00 94.31 299 ARG A C 1
ATOM 2436 O O . ARG A 1 299 ? 5.294 1.047 -8.106 1.00 94.31 299 ARG A O 1
ATOM 2443 N N . VAL A 1 300 ? 7.038 1.525 -6.769 1.00 96.75 300 VAL A N 1
ATOM 2444 C CA . VAL A 1 300 ? 7.489 0.128 -6.626 1.00 96.75 300 VAL A CA 1
ATOM 2445 C C . VAL A 1 300 ? 6.336 -0.753 -6.138 1.00 96.75 300 VAL A C 1
ATOM 2447 O O . VAL A 1 300 ? 5.901 -1.646 -6.855 1.00 96.75 300 VAL A O 1
ATOM 2450 N N . SER A 1 301 ? 5.763 -0.454 -4.968 1.00 96.00 301 SER A N 1
ATOM 2451 C CA . SER A 1 301 ? 4.691 -1.289 -4.402 1.00 96.00 301 SER A CA 1
ATOM 2452 C C . SER A 1 301 ? 3.412 -1.326 -5.248 1.00 96.00 301 SER A C 1
ATOM 2454 O O . SER A 1 301 ? 2.726 -2.346 -5.298 1.00 96.00 301 SER A O 1
ATOM 2456 N N . VAL A 1 302 ? 3.086 -0.222 -5.925 1.00 95.38 302 VAL A N 1
ATOM 2457 C CA . VAL A 1 302 ? 1.894 -0.123 -6.773 1.00 95.38 302 VAL A CA 1
ATOM 2458 C C . VAL A 1 302 ? 2.063 -0.885 -8.078 1.00 95.38 302 VAL A C 1
ATOM 2460 O O . VAL A 1 302 ? 1.152 -1.602 -8.478 1.00 95.38 302 VAL A O 1
ATOM 2463 N N . LEU A 1 303 ? 3.216 -0.766 -8.729 1.00 96.69 303 LEU A N 1
ATOM 2464 C CA . LEU A 1 303 ? 3.495 -1.457 -9.982 1.00 96.69 303 LEU A CA 1
ATOM 2465 C C . LEU A 1 303 ? 3.605 -2.969 -9.770 1.00 96.69 303 LEU A C 1
ATOM 2467 O O . LEU A 1 303 ? 3.049 -3.712 -10.573 1.00 96.69 303 LEU A O 1
ATOM 2471 N N . GLU A 1 304 ? 4.203 -3.423 -8.663 1.00 97.62 304 GLU A N 1
ATOM 2472 C CA . GLU A 1 304 ? 4.177 -4.840 -8.265 1.00 97.62 304 GLU A CA 1
ATOM 2473 C C . GLU A 1 304 ? 2.737 -5.343 -8.083 1.00 97.62 304 GLU A C 1
ATOM 2475 O O . GLU A 1 304 ? 2.350 -6.384 -8.616 1.00 97.62 304 GLU A O 1
ATOM 2480 N N . ARG A 1 305 ? 1.890 -4.561 -7.398 1.00 95.88 305 ARG A N 1
ATOM 2481 C CA . ARG A 1 305 ? 0.474 -4.899 -7.200 1.00 95.88 305 ARG A CA 1
ATOM 2482 C C . ARG A 1 305 ? -0.309 -4.960 -8.510 1.00 95.88 305 ARG A C 1
ATOM 2484 O O . ARG A 1 305 ? -1.101 -5.883 -8.695 1.00 95.88 305 ARG A O 1
ATOM 2491 N N . ILE A 1 306 ? -0.117 -3.986 -9.398 1.00 95.62 306 ILE A N 1
ATOM 2492 C CA . ILE A 1 306 ? -0.792 -3.945 -10.699 1.00 95.62 306 ILE A CA 1
ATOM 2493 C C . ILE A 1 306 ? -0.322 -5.118 -11.562 1.00 95.62 306 ILE A C 1
ATOM 2495 O O . ILE A 1 306 ? -1.166 -5.795 -12.147 1.00 95.62 306 ILE A O 1
ATOM 2499 N N . ALA A 1 307 ? 0.984 -5.403 -11.606 1.00 96.38 307 ALA A N 1
ATOM 2500 C CA . ALA A 1 307 ? 1.528 -6.551 -12.327 1.00 96.38 307 ALA A CA 1
ATOM 2501 C C . ALA A 1 307 ? 0.859 -7.848 -11.858 1.00 96.38 307 ALA A C 1
ATOM 2503 O O . ALA A 1 307 ? 0.237 -8.533 -12.666 1.00 96.38 307 ALA A O 1
ATOM 2504 N N . ALA A 1 308 ? 0.870 -8.119 -10.548 1.00 95.81 308 ALA A N 1
ATOM 2505 C CA . ALA A 1 308 ? 0.268 -9.317 -9.959 1.00 95.81 308 ALA A CA 1
ATOM 2506 C C . ALA A 1 308 ? -1.225 -9.475 -10.282 1.00 95.81 308 ALA A C 1
ATOM 2508 O O . ALA A 1 308 ? -1.719 -10.583 -10.470 1.00 95.81 308 ALA A O 1
ATOM 2509 N N . LYS A 1 309 ? -1.963 -8.363 -10.362 1.00 94.56 309 LYS A N 1
ATOM 2510 C CA . LYS A 1 309 ? -3.405 -8.377 -10.637 1.00 94.56 309 LYS A CA 1
ATOM 2511 C C . LYS A 1 309 ? -3.777 -8.421 -12.113 1.00 94.56 309 LYS A C 1
ATOM 2513 O O . LYS A 1 309 ? -4.882 -8.843 -12.438 1.00 94.56 309 LYS A O 1
ATOM 2518 N N . THR A 1 310 ? -2.892 -7.982 -12.999 1.00 94.25 310 THR A N 1
ATOM 2519 C CA . THR A 1 310 ? -3.167 -7.903 -14.443 1.00 94.25 310 THR A CA 1
ATOM 2520 C C . THR A 1 310 ? -2.451 -8.989 -15.244 1.00 94.25 310 THR A C 1
ATOM 2522 O O . THR A 1 310 ? -2.850 -9.265 -16.372 1.00 94.25 310 THR A O 1
ATOM 2525 N N . GLY A 1 311 ? -1.400 -9.603 -14.690 1.00 95.19 311 GLY A N 1
ATOM 2526 C CA . GLY A 1 311 ? -0.489 -10.475 -15.434 1.00 95.19 311 GLY A CA 1
ATOM 2527 C C . GLY A 1 311 ? 0.479 -9.714 -16.348 1.00 95.19 311 GLY A C 1
ATOM 2528 O O . GLY A 1 311 ? 1.219 -10.340 -17.104 1.00 95.19 311 GLY A O 1
ATOM 2529 N N . ASP A 1 312 ? 0.476 -8.377 -16.324 1.00 94.50 312 ASP A N 1
ATOM 2530 C CA . ASP A 1 312 ? 1.260 -7.559 -17.246 1.00 94.50 312 ASP A CA 1
AT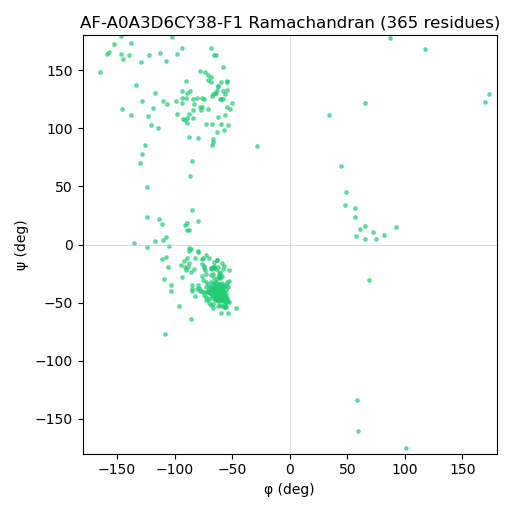OM 2531 C C . ASP A 1 312 ? 2.666 -7.274 -16.699 1.00 94.50 312 ASP A C 1
ATOM 2533 O O . ASP A 1 312 ? 2.879 -6.431 -15.822 1.00 94.50 312 ASP A O 1
ATOM 2537 N N . GLY A 1 313 ? 3.644 -7.978 -17.271 1.00 96.00 313 GLY A N 1
ATOM 2538 C CA . GLY A 1 313 ? 5.056 -7.892 -16.907 1.00 96.00 313 GLY A CA 1
ATOM 2539 C C . GLY A 1 313 ? 5.713 -6.529 -17.141 1.00 96.00 313 GLY A C 1
ATOM 2540 O O . GLY A 1 313 ? 6.803 -6.292 -16.617 1.00 96.00 313 GLY A O 1
ATOM 2541 N N . ARG A 1 314 ? 5.081 -5.608 -17.882 1.00 94.81 314 ARG A N 1
ATOM 2542 C CA . ARG A 1 314 ? 5.633 -4.262 -18.123 1.00 94.81 314 ARG A CA 1
ATOM 2543 C C . ARG A 1 314 ? 5.674 -3.422 -16.855 1.00 94.81 314 ARG A C 1
ATOM 2545 O O . ARG A 1 314 ? 6.672 -2.755 -16.590 1.00 94.81 314 ARG A O 1
ATOM 2552 N N . TYR A 1 315 ? 4.636 -3.516 -16.027 1.00 95.62 315 TYR A N 1
ATOM 2553 C CA . TYR A 1 315 ? 4.615 -2.840 -14.729 1.00 95.62 315 TYR A CA 1
ATOM 2554 C C . TYR A 1 315 ? 5.743 -3.350 -13.832 1.00 95.62 315 TYR A C 1
ATOM 2556 O O . TYR A 1 315 ? 6.452 -2.557 -13.213 1.00 95.62 315 TYR A O 1
ATOM 2564 N N . ARG A 1 316 ? 5.973 -4.667 -13.842 1.00 96.50 316 ARG A N 1
ATOM 2565 C CA . ARG A 1 316 ? 7.055 -5.295 -13.088 1.00 96.50 316 ARG A CA 1
ATOM 2566 C C . ARG A 1 316 ? 8.436 -4.860 -13.583 1.00 96.50 316 ARG A C 1
ATOM 2568 O O . ARG A 1 316 ? 9.289 -4.501 -12.779 1.00 96.50 316 ARG A O 1
ATOM 2575 N N . TYR A 1 317 ? 8.648 -4.795 -14.899 1.00 95.62 317 TYR A N 1
ATOM 2576 C CA . TYR A 1 317 ? 9.885 -4.246 -15.461 1.00 95.62 317 TYR A CA 1
ATOM 2577 C C . TYR A 1 317 ? 10.170 -2.830 -14.933 1.00 95.62 317 TYR A C 1
ATOM 2579 O O . TYR A 1 317 ? 11.278 -2.545 -14.480 1.00 95.62 317 TYR A O 1
ATOM 2587 N N . VAL A 1 318 ? 9.164 -1.952 -14.906 1.00 95.44 318 VAL A N 1
ATOM 2588 C CA . VAL A 1 318 ? 9.337 -0.582 -14.396 1.00 95.44 318 VAL A CA 1
ATOM 2589 C C . VAL A 1 318 ? 9.553 -0.546 -12.878 1.00 95.44 318 VAL A C 1
ATOM 2591 O O . VAL A 1 318 ? 10.387 0.232 -12.408 1.00 95.44 318 VAL A O 1
ATOM 2594 N N . ALA A 1 319 ? 8.895 -1.416 -12.106 1.00 96.94 319 ALA A N 1
ATOM 2595 C CA . ALA A 1 319 ? 9.179 -1.584 -10.678 1.00 96.94 319 ALA A CA 1
ATOM 2596 C C . ALA A 1 319 ? 10.651 -1.970 -10.437 1.00 96.94 319 ALA A C 1
ATOM 2598 O O . ALA A 1 319 ? 11.317 -1.382 -9.582 1.00 96.94 319 ALA A O 1
ATOM 2599 N N . HIS A 1 320 ? 11.195 -2.880 -11.251 1.00 96.19 320 HIS A N 1
ATOM 2600 C CA . HIS A 1 320 ? 12.595 -3.292 -11.167 1.00 96.19 320 HIS A CA 1
ATOM 2601 C C . HIS A 1 320 ? 13.552 -2.138 -11.493 1.00 96.19 320 HIS A C 1
ATOM 2603 O O . HIS A 1 320 ? 14.561 -1.954 -10.810 1.00 96.19 320 HIS A O 1
ATOM 2609 N N . LYS A 1 321 ? 13.239 -1.325 -12.512 1.00 94.19 321 LYS A N 1
ATOM 2610 C CA . LYS A 1 321 ? 14.024 -0.126 -12.843 1.00 94.19 321 LYS A CA 1
ATOM 2611 C C . LYS A 1 321 ? 14.045 0.871 -11.683 1.00 94.19 321 LYS A C 1
ATOM 2613 O O . LYS A 1 321 ? 15.118 1.360 -11.343 1.00 94.19 321 LYS A O 1
ATOM 2618 N N . LEU A 1 322 ? 12.901 1.123 -11.043 1.00 94.94 322 LEU A N 1
ATOM 2619 C CA . LEU A 1 322 ? 12.809 2.000 -9.868 1.00 94.94 322 LEU A CA 1
ATOM 2620 C C . LEU A 1 322 ? 13.686 1.516 -8.710 1.00 94.94 322 LEU A C 1
ATOM 2622 O O . LEU A 1 322 ? 14.425 2.309 -8.132 1.00 94.94 322 LEU A O 1
ATOM 2626 N N . VAL A 1 323 ? 13.632 0.223 -8.379 1.00 95.06 323 VAL A N 1
ATOM 2627 C CA . VAL A 1 323 ? 14.451 -0.353 -7.299 1.00 95.06 323 VAL A CA 1
ATOM 2628 C C . VAL A 1 323 ? 15.941 -0.233 -7.614 1.00 95.06 323 VAL A C 1
ATOM 2630 O O . VAL A 1 323 ? 16.711 0.210 -6.767 1.00 95.06 323 VAL A O 1
ATOM 2633 N N . ASN A 1 324 ? 16.347 -0.546 -8.844 1.00 92.31 324 ASN A N 1
ATOM 2634 C CA . ASN A 1 324 ? 17.732 -0.382 -9.278 1.00 92.31 324 ASN A CA 1
ATOM 2635 C C . ASN A 1 324 ? 18.203 1.080 -9.209 1.00 92.31 324 ASN A C 1
ATOM 2637 O O . ASN A 1 324 ? 19.321 1.357 -8.772 1.00 92.31 324 ASN A O 1
ATOM 2641 N N . TYR A 1 325 ? 17.350 2.037 -9.580 1.00 91.12 325 TYR A N 1
ATOM 2642 C CA . TYR A 1 325 ? 17.678 3.456 -9.458 1.00 91.12 325 TYR A CA 1
ATOM 2643 C C . TYR A 1 325 ? 17.813 3.902 -7.997 1.00 91.12 325 TYR A C 1
ATOM 2645 O O . TYR A 1 325 ? 18.718 4.661 -7.655 1.00 91.12 325 TYR A O 1
ATOM 2653 N N . LEU A 1 326 ? 16.941 3.402 -7.121 1.00 90.12 326 LEU A N 1
ATOM 2654 C CA . LEU A 1 326 ? 17.016 3.643 -5.682 1.00 90.12 326 LEU A CA 1
ATOM 2655 C C . LEU A 1 326 ? 18.305 3.076 -5.067 1.00 90.12 326 LEU A C 1
ATOM 2657 O O . LEU A 1 326 ? 18.978 3.785 -4.320 1.00 90.12 326 LEU A O 1
ATOM 2661 N N . LEU A 1 327 ? 18.698 1.853 -5.440 1.00 87.81 327 LEU A N 1
ATOM 2662 C CA . LEU A 1 327 ? 19.976 1.247 -5.044 1.00 87.81 327 LEU A CA 1
ATOM 2663 C C . LEU A 1 327 ? 21.166 2.126 -5.447 1.00 87.81 327 LEU A C 1
ATOM 2665 O O . LEU A 1 327 ? 22.056 2.391 -4.637 1.00 87.81 327 LEU A O 1
ATOM 2669 N N . TYR A 1 328 ? 21.152 2.629 -6.684 1.00 85.62 328 TYR A N 1
ATOM 2670 C CA . TYR A 1 328 ? 22.169 3.558 -7.171 1.00 85.62 328 TYR A CA 1
ATOM 2671 C C . TYR A 1 328 ? 22.234 4.844 -6.335 1.00 85.62 328 TYR A C 1
ATOM 2673 O O . TYR A 1 328 ? 23.322 5.255 -5.924 1.00 85.62 328 TYR A O 1
ATOM 2681 N N . GLN A 1 329 ? 21.085 5.469 -6.054 1.00 82.38 329 GLN A N 1
ATOM 2682 C CA . GLN A 1 329 ? 21.033 6.712 -5.279 1.00 82.38 329 GLN A CA 1
ATOM 2683 C C . GLN A 1 329 ? 21.552 6.547 -3.852 1.00 82.38 329 GLN A C 1
ATOM 2685 O O . GLN A 1 329 ? 22.199 7.452 -3.327 1.00 82.38 329 GLN A O 1
ATOM 2690 N N . ALA A 1 330 ? 21.272 5.407 -3.228 1.00 76.25 330 ALA A N 1
ATOM 2691 C CA . ALA A 1 330 ? 21.571 5.204 -1.821 1.00 76.25 330 ALA A CA 1
ATOM 2692 C C . ALA A 1 330 ? 22.988 4.670 -1.552 1.00 76.25 330 ALA A C 1
ATOM 2694 O O . ALA A 1 330 ? 23.381 4.556 -0.395 1.00 76.25 330 ALA A O 1
ATOM 2695 N N . ARG A 1 331 ? 23.774 4.341 -2.593 1.00 65.12 331 ARG A N 1
ATOM 2696 C CA . ARG A 1 331 ? 25.133 3.766 -2.470 1.00 65.12 331 ARG A CA 1
ATOM 2697 C C . ARG A 1 331 ? 25.219 2.582 -1.479 1.00 65.12 331 ARG A C 1
ATOM 2699 O O . ARG A 1 331 ? 26.265 2.390 -0.864 1.00 65.12 331 ARG A O 1
ATOM 2706 N N . ASN A 1 332 ? 24.154 1.776 -1.394 1.00 55.31 332 ASN A N 1
ATOM 2707 C CA . ASN A 1 332 ? 23.940 0.632 -0.487 1.00 55.31 332 ASN A CA 1
ATOM 2708 C C . ASN A 1 332 ? 23.463 0.920 0.957 1.00 55.31 332 ASN A C 1
ATOM 2710 O O . ASN A 1 332 ? 23.368 -0.033 1.727 1.00 55.31 332 ASN A O 1
ATOM 2714 N N . ASP A 1 333 ? 23.100 2.154 1.317 1.00 61.91 333 ASP A N 1
ATOM 2715 C CA . ASP A 1 333 ? 22.360 2.448 2.564 1.00 61.91 333 ASP A CA 1
ATOM 2716 C C . ASP A 1 333 ? 20.835 2.493 2.304 1.00 61.91 333 ASP A C 1
ATOM 2718 O O . ASP A 1 333 ? 20.436 2.451 1.145 1.00 61.91 333 ASP A O 1
ATOM 2722 N N . ASP A 1 334 ? 19.982 2.529 3.344 1.00 67.69 334 ASP A N 1
ATOM 2723 C CA . ASP A 1 334 ? 18.496 2.460 3.320 1.00 67.69 334 ASP A CA 1
ATOM 2724 C C . ASP A 1 334 ? 17.817 3.014 2.042 1.00 67.69 334 ASP A C 1
ATOM 2726 O O . ASP A 1 334 ? 17.373 4.164 1.975 1.00 67.69 334 ASP A O 1
ATOM 2730 N N . TYR A 1 335 ? 17.716 2.178 1.003 1.00 75.50 335 TYR A N 1
ATOM 2731 C CA . TYR A 1 335 ? 17.373 2.626 -0.351 1.00 75.50 335 TYR A CA 1
ATOM 2732 C C . TYR A 1 335 ? 15.873 2.590 -0.645 1.00 75.50 335 TYR A C 1
ATOM 2734 O O . TYR A 1 335 ? 15.418 3.153 -1.640 1.00 75.50 335 TYR A O 1
ATOM 2742 N N . LEU A 1 336 ? 15.074 1.919 0.185 1.00 83.94 336 LEU A N 1
ATOM 2743 C CA . LEU A 1 336 ? 13.639 1.748 -0.029 1.00 83.94 336 LEU A CA 1
ATOM 2744 C C . LEU A 1 336 ? 12.861 2.039 1.257 1.00 83.94 336 LEU A C 1
ATOM 2746 O O . LEU A 1 336 ? 13.232 1.621 2.344 1.00 83.94 336 LEU A O 1
ATOM 2750 N N . SER A 1 337 ? 11.737 2.746 1.186 1.00 90.88 337 SER A N 1
ATOM 2751 C CA . SER A 1 337 ? 10.875 2.866 2.369 1.00 90.88 337 SER A CA 1
ATOM 2752 C C . SER A 1 337 ? 10.476 1.471 2.878 1.00 90.88 337 SER A C 1
ATOM 2754 O O . SER A 1 337 ? 9.989 0.655 2.094 1.00 90.88 337 SER A O 1
ATOM 2756 N N . SER A 1 338 ? 10.652 1.199 4.177 1.00 93.62 338 SER A N 1
ATOM 2757 C CA . SER A 1 338 ? 10.310 -0.094 4.794 1.00 93.62 338 SER A CA 1
ATOM 2758 C C . SER A 1 338 ? 8.844 -0.477 4.570 1.00 93.62 338 SER A C 1
ATOM 2760 O O . SER A 1 338 ? 8.535 -1.637 4.301 1.00 93.62 338 SER A O 1
ATOM 2762 N N . LEU A 1 339 ? 7.945 0.511 4.574 1.00 95.38 339 LEU A N 1
ATOM 2763 C CA . LEU A 1 339 ? 6.542 0.361 4.196 1.00 95.38 339 LEU A CA 1
ATOM 2764 C C . LEU A 1 339 ? 6.393 -0.182 2.777 1.00 95.38 339 LEU A C 1
ATOM 2766 O O . LEU A 1 339 ? 5.716 -1.181 2.560 1.00 95.38 339 LEU A O 1
ATOM 2770 N N . HIS A 1 340 ? 7.020 0.470 1.803 1.00 95.62 340 HIS A N 1
ATOM 2771 C CA . HIS A 1 340 ? 6.848 0.110 0.401 1.00 95.62 340 HIS A CA 1
ATOM 2772 C C . HIS A 1 340 ? 7.606 -1.155 0.010 1.00 95.62 340 HIS A C 1
ATOM 2774 O O . HIS A 1 340 ? 7.100 -1.901 -0.820 1.00 95.62 340 HIS A O 1
ATOM 2780 N N . ALA A 1 341 ? 8.745 -1.449 0.642 1.00 97.12 341 ALA A N 1
ATOM 2781 C CA . ALA A 1 341 ? 9.377 -2.764 0.567 1.00 97.12 341 ALA A CA 1
ATOM 2782 C C . ALA A 1 341 ? 8.439 -3.854 1.099 1.00 97.12 341 ALA A C 1
ATOM 2784 O O . ALA A 1 341 ? 8.281 -4.895 0.468 1.00 97.12 341 ALA A O 1
ATOM 2785 N N . SER A 1 342 ? 7.757 -3.588 2.218 1.00 98.25 342 SER A N 1
ATOM 2786 C CA . SER A 1 342 ? 6.796 -4.529 2.791 1.00 98.25 342 SER A CA 1
ATOM 2787 C C . SER A 1 342 ? 5.597 -4.754 1.872 1.00 98.25 342 SER A C 1
ATOM 2789 O O . SER A 1 342 ? 5.233 -5.891 1.596 1.00 98.25 342 SER A O 1
ATOM 2791 N N . LEU A 1 343 ? 5.001 -3.682 1.345 1.00 97.62 343 LEU A N 1
ATOM 2792 C CA . LEU A 1 343 ? 3.899 -3.785 0.388 1.00 97.62 343 LEU A CA 1
ATOM 2793 C C . LEU A 1 343 ? 4.337 -4.497 -0.900 1.00 97.62 343 LEU A C 1
ATOM 2795 O O . LEU A 1 343 ? 3.624 -5.373 -1.378 1.00 97.62 343 LEU A O 1
ATOM 2799 N N . ALA A 1 344 ? 5.516 -4.175 -1.436 1.00 97.81 344 ALA A N 1
ATOM 2800 C CA . ALA A 1 344 ? 6.059 -4.844 -2.614 1.00 97.81 344 ALA A CA 1
ATOM 2801 C C . ALA A 1 344 ? 6.273 -6.344 -2.364 1.00 97.81 344 ALA A C 1
ATOM 2803 O O . ALA A 1 344 ? 5.827 -7.147 -3.174 1.00 97.81 344 ALA A O 1
ATOM 2804 N N . TYR A 1 345 ? 6.830 -6.741 -1.214 1.00 98.12 345 TYR A N 1
ATOM 2805 C CA . TYR A 1 345 ? 6.942 -8.152 -0.827 1.00 98.12 345 TYR A CA 1
ATOM 2806 C C . TYR A 1 345 ? 5.580 -8.865 -0.831 1.00 98.12 345 TYR A C 1
ATOM 2808 O O . TYR A 1 345 ? 5.447 -9.956 -1.385 1.00 98.12 345 TYR A O 1
ATOM 2816 N N . LEU A 1 346 ? 4.558 -8.246 -0.227 1.00 97.19 346 LEU A N 1
ATOM 2817 C CA . LEU A 1 346 ? 3.221 -8.837 -0.111 1.00 97.19 346 LEU A CA 1
ATOM 2818 C C . LEU A 1 346 ? 2.511 -8.987 -1.463 1.00 97.19 346 LEU A C 1
ATOM 2820 O O . LEU A 1 346 ? 1.625 -9.834 -1.587 1.00 97.19 346 LEU A O 1
ATOM 2824 N N . PHE A 1 347 ? 2.857 -8.163 -2.456 1.00 95.88 347 PHE A N 1
ATOM 2825 C CA . PHE A 1 347 ? 2.137 -8.104 -3.729 1.00 95.88 347 PHE A CA 1
ATOM 2826 C C . PHE A 1 347 ? 2.889 -8.673 -4.922 1.00 95.88 347 PHE A C 1
ATOM 2828 O O . PHE A 1 347 ? 2.221 -9.162 -5.828 1.00 95.88 347 PHE A O 1
ATOM 2835 N N . ALA A 1 348 ? 4.221 -8.611 -4.939 1.00 97.19 348 ALA A N 1
ATOM 2836 C CA . ALA A 1 348 ? 5.034 -9.096 -6.047 1.00 97.19 348 ALA A CA 1
ATOM 2837 C C . ALA A 1 348 ? 4.690 -10.554 -6.351 1.00 97.19 348 ALA A C 1
ATOM 2839 O O . ALA A 1 348 ? 4.617 -11.368 -5.432 1.00 97.19 348 ALA A O 1
ATOM 2840 N N . ASP A 1 349 ? 4.490 -10.894 -7.620 1.00 97.31 349 ASP A N 1
ATOM 2841 C CA . ASP A 1 349 ? 4.250 -12.263 -8.076 1.00 97.31 349 ASP A CA 1
ATOM 2842 C C . ASP A 1 349 ? 5.416 -12.712 -8.951 1.00 97.31 349 ASP A C 1
ATOM 2844 O O . ASP A 1 349 ? 5.488 -12.382 -10.137 1.00 97.31 349 ASP A O 1
ATOM 2848 N N . ASP A 1 350 ? 6.325 -13.490 -8.355 1.00 97.69 350 ASP A N 1
ATOM 2849 C CA . ASP A 1 350 ? 7.541 -13.972 -9.005 1.00 97.69 350 ASP A CA 1
ATOM 2850 C C . ASP A 1 350 ? 7.287 -14.816 -10.270 1.00 97.69 350 ASP A C 1
ATOM 2852 O O . ASP A 1 350 ? 8.191 -14.932 -11.095 1.00 97.69 350 ASP A O 1
ATOM 2856 N N . SER A 1 351 ? 6.064 -15.314 -10.496 1.00 97.88 351 SER A N 1
ATOM 2857 C CA . SER A 1 351 ? 5.707 -16.048 -11.718 1.00 97.88 351 SER A CA 1
ATOM 2858 C C . SER A 1 351 ? 5.542 -15.163 -12.964 1.00 97.88 351 SER A C 1
ATOM 2860 O O . SER A 1 351 ? 5.618 -15.665 -14.089 1.00 97.88 351 SER A O 1
ATOM 2862 N N . ILE A 1 352 ? 5.357 -13.850 -12.795 1.00 97.81 352 ILE A N 1
ATOM 2863 C CA . ILE A 1 352 ? 5.166 -12.902 -13.899 1.00 97.81 352 ILE A CA 1
ATOM 2864 C C . ILE A 1 352 ? 6.523 -12.375 -14.359 1.00 97.81 352 ILE A C 1
ATOM 2866 O O . ILE A 1 352 ? 7.138 -11.572 -13.668 1.00 97.81 352 ILE A O 1
ATOM 2870 N N . ALA A 1 353 ? 6.999 -12.760 -15.540 1.00 97.00 353 ALA A N 1
ATOM 2871 C CA . ALA A 1 353 ? 8.275 -12.248 -16.038 1.00 97.00 353 ALA A CA 1
ATOM 2872 C C . ALA A 1 353 ? 8.239 -10.712 -16.233 1.00 97.00 353 ALA A C 1
ATOM 2874 O O . ALA A 1 353 ? 7.261 -10.205 -16.786 1.00 97.00 353 ALA A O 1
ATOM 2875 N N . PRO A 1 354 ? 9.281 -9.957 -15.832 1.00 96.44 354 PRO A N 1
ATOM 2876 C CA . PRO A 1 354 ? 9.401 -8.552 -16.209 1.00 96.44 354 PRO A CA 1
ATOM 2877 C C . PRO A 1 354 ? 9.571 -8.440 -17.731 1.00 96.44 354 PRO A C 1
ATOM 2879 O O . PRO A 1 354 ? 10.413 -9.119 -18.319 1.00 96.44 354 PRO A O 1
ATOM 2882 N N . VAL A 1 355 ? 8.775 -7.581 -18.368 1.00 94.75 355 VAL A N 1
ATOM 2883 C CA . VAL A 1 355 ? 8.770 -7.381 -19.825 1.00 94.75 355 VAL A CA 1
ATOM 2884 C C . VAL A 1 355 ? 9.139 -5.941 -20.142 1.00 94.75 355 VAL A C 1
ATOM 2886 O O . VAL A 1 355 ? 8.421 -5.014 -19.777 1.00 94.75 355 VAL A O 1
ATOM 2889 N N . GLU A 1 356 ? 10.254 -5.749 -20.837 1.00 89.50 356 GLU A N 1
ATOM 2890 C CA . GLU A 1 356 ? 10.626 -4.432 -21.348 1.00 89.50 356 GLU A CA 1
ATOM 2891 C C . GLU A 1 356 ? 9.573 -3.939 -22.359 1.00 89.50 356 GLU A C 1
ATOM 2893 O O . GLU A 1 356 ? 9.121 -4.722 -23.199 1.00 89.50 356 GLU A O 1
ATOM 2898 N N . PRO A 1 357 ? 9.143 -2.665 -22.302 1.00 82.25 357 PRO A N 1
ATOM 2899 C CA . PRO A 1 357 ? 8.231 -2.127 -23.300 1.00 82.25 357 PRO A CA 1
ATOM 2900 C C . PRO A 1 357 ? 8.824 -2.193 -24.712 1.00 82.25 357 PRO A C 1
ATOM 2902 O O . PRO A 1 357 ? 9.990 -1.868 -24.921 1.00 82.25 357 PRO A O 1
ATOM 2905 N N . GLU A 1 358 ? 7.991 -2.537 -25.696 1.00 78.62 358 GLU A N 1
ATOM 2906 C CA . GLU A 1 358 ? 8.422 -2.644 -27.092 1.00 78.62 358 GLU A CA 1
ATOM 2907 C C . GLU A 1 358 ? 9.094 -1.348 -27.592 1.00 78.62 358 GLU A C 1
ATOM 2909 O O . GLU A 1 358 ? 8.611 -0.238 -27.297 1.00 78.62 358 GLU A O 1
ATOM 2914 N N . PRO A 1 359 ? 10.168 -1.448 -28.395 1.00 68.50 359 PRO A N 1
ATOM 2915 C CA . PRO A 1 359 ? 10.730 -0.301 -29.094 1.00 68.50 359 PRO A CA 1
ATOM 2916 C C . PRO A 1 359 ? 9.668 0.415 -29.944 1.00 68.50 359 PRO A C 1
ATOM 2918 O O . PRO A 1 359 ? 8.835 -0.220 -30.588 1.00 68.50 359 PRO A O 1
ATOM 2921 N N . HIS A 1 360 ? 9.699 1.749 -29.959 1.00 67.56 360 HIS A N 1
ATOM 2922 C CA . HIS A 1 360 ? 8.723 2.624 -30.630 1.00 67.56 360 HIS A CA 1
ATOM 2923 C C . HIS A 1 360 ? 7.267 2.513 -30.150 1.00 67.56 360 HIS A C 1
ATOM 2925 O O . HIS A 1 360 ? 6.360 3.042 -30.796 1.00 67.56 360 HIS A O 1
ATOM 2931 N N . SER A 1 361 ? 7.022 1.864 -29.015 1.00 68.94 361 SER A N 1
ATOM 2932 C CA . SER A 1 361 ? 5.734 1.961 -28.335 1.00 68.94 361 SER A CA 1
ATOM 2933 C C . SER A 1 361 ? 5.530 3.364 -27.760 1.00 68.94 361 SER A C 1
ATOM 2935 O O . SER A 1 361 ? 6.471 4.150 -27.645 1.00 68.94 361 SER A O 1
ATOM 2937 N N . ILE A 1 362 ? 4.310 3.671 -27.308 1.00 69.00 362 ILE A N 1
ATOM 2938 C CA . ILE A 1 362 ? 4.042 4.915 -26.563 1.00 69.00 362 ILE A CA 1
ATOM 2939 C C . ILE A 1 362 ? 4.986 5.104 -25.359 1.00 69.00 362 ILE A C 1
ATOM 2941 O O . ILE A 1 362 ? 5.187 6.228 -24.923 1.00 69.00 362 ILE A O 1
ATOM 2945 N N . TYR A 1 363 ? 5.583 4.012 -24.865 1.00 62.84 363 TYR A N 1
ATOM 2946 C CA . TYR A 1 363 ? 6.504 3.969 -23.731 1.00 62.84 363 TYR A CA 1
ATOM 2947 C C . TYR A 1 363 ? 7.956 4.305 -24.096 1.00 62.84 363 TYR A C 1
ATOM 2949 O O . TYR A 1 363 ? 8.739 4.669 -23.225 1.00 62.84 363 TYR A O 1
ATOM 2957 N N . THR A 1 364 ? 8.335 4.176 -25.369 1.00 59.84 364 THR A N 1
ATOM 2958 C CA . THR A 1 364 ? 9.717 4.366 -25.845 1.00 59.84 364 THR A CA 1
ATOM 2959 C C . THR A 1 364 ? 9.835 5.419 -26.953 1.00 59.84 364 THR A C 1
ATOM 2961 O O . THR A 1 364 ? 10.942 5.742 -27.389 1.00 59.84 364 THR A O 1
ATOM 2964 N N . LEU A 1 365 ? 8.716 6.006 -27.395 1.00 57.28 365 LEU A N 1
ATOM 2965 C CA . LEU A 1 365 ? 8.698 7.158 -28.294 1.00 57.28 365 LEU A CA 1
ATOM 2966 C C . LEU A 1 365 ? 9.178 8.417 -27.559 1.00 57.28 365 LEU A C 1
ATOM 2968 O O . LEU A 1 365 ? 8.534 8.911 -26.637 1.00 57.28 365 LEU A O 1
ATOM 2972 N N . ARG A 1 366 ? 10.305 8.977 -28.012 1.00 48.06 366 ARG A N 1
ATOM 2973 C CA . ARG A 1 366 ? 10.666 10.368 -27.717 1.00 48.06 366 ARG A CA 1
ATOM 2974 C C . ARG A 1 366 ? 9.826 11.259 -28.635 1.00 48.06 366 ARG A C 1
ATOM 2976 O O . ARG A 1 366 ? 9.965 11.146 -29.852 1.00 48.06 366 ARG A O 1
ATOM 2983 N N . HIS A 1 367 ? 8.939 12.069 -28.062 1.00 40.03 367 HIS A N 1
ATOM 2984 C CA . HIS A 1 367 ? 8.254 13.133 -28.801 1.00 40.03 367 HIS A CA 1
ATOM 2985 C C . HIS A 1 367 ? 9.221 14.241 -29.212 1.00 40.03 367 HIS A C 1
ATOM 2987 O O . HIS A 1 367 ? 10.120 14.564 -28.400 1.00 40.03 367 HIS A O 1
#

Secondary structure (DSSP, 8-state):
-----------------------PPPPPP-SS--TT---GGGGGSSS--TT-TTT--S--PPP-HHHHHHHHHTT-HHHHHH----GGGHHHHTHHHHHHHHHH--HHHHHHHHHHHHHHHHHHHHHHHHHSSB---HHHHHHHHHHHHHHHHTTSS-TT-HHHHHHHHHHHHHB-STTSS-PPP-SSSTTHHHHHHHHHHHHHH-TTSTTHHHHHHHHHHHHHHHHHH-S-S--SSSGGGHHHHHHHHHHHHHHSSSHHHH-HHHHHHHHHHHHTB-TTS-B---SS-SSTTTTHHHHHHHHHHHHHHH--HHHHHHHHHHHHHHHHHHTTSS-S-HHHHHHHHHH--TTS---PPPTTSTTT---

pLDDT: mean 84.14, std 18.97, range [25.84, 98.69]

Foldseek 3Di:
DDDDDDDDDDDDDDDDPPPPPCPPDDDDDDDDDPLQDDDPCLVVDPDQPCVDCVRNVQDQDDDFLVNLLVLLVVVVLVVCLVDLAPQQCNLLSLLSLLLVCVVPVDVSSLVSLVVNLLNNLVSQVVCCVVLVADAPQFRCLQRLVVNVVSCVVSVVDDLCRPSSLCSLVSNLVRHADDSDDDDQDAALWLRNQSNLQSLLVSLVSCVPDPCSVVSVVSSVRRVCNCVVQVAAPDPWLARRCSSVRCCQRCVCVNVVHLCCLVPPSNVVVLVVLLLCADPQLWHDTDDDDPDTSRCLLVLLLSLQQSCQSHLDLQSVLSSSSNQSSLCSSQVPPSSHRSSSSSSSSVRHDRVRHRDHDDDPDVSNDDD

Mean predicted aligned error: 9.0 Å

Radius of gyration: 26.33 Å; Cα contacts (8 Å, |Δi|>4): 498; chains: 1; bou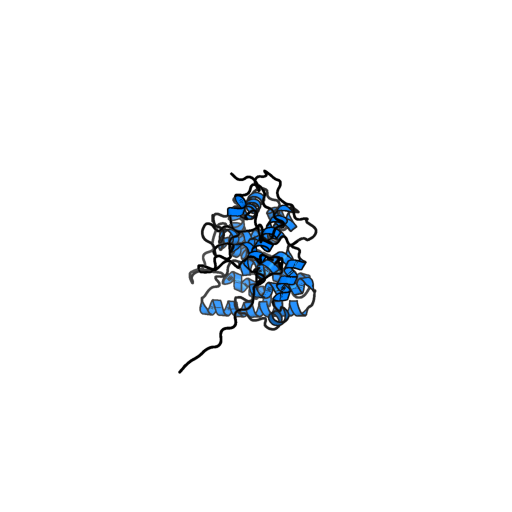nding box: 108×45×54 Å

Nearest PDB structures (foldseek):
  6byj-assembly1_A  TM=3.715E-01  e=9.736E-01  Homo sapiens
  6byj-assembly3_F  TM=4.087E-01  e=4.257E+00  Homo sapiens
  6fel-assembly2_C  TM=3.327E-01  e=4.643E+00  Homo sapiens
  6gkg-assembly4_H  TM=3.127E-01  e=4.643E+00  Homo sapiens